Protein AF-A0A3D1JI28-F1 (afdb_monomer_lite)

pLDDT: mean 89.99, std 12.28, range [29.75, 98.5]

Organism: NCBI:txid229919

Foldseek 3Di:
DDDDDPVNVVVCCVPVVQVVVLVVLVVVLVVVLVVCLVVVNAAPVLVVLLVLLVCVVVVHDNFDDSHLAFVLVSPVSVVLNPDDSSVSSCCLLVVLVVLLCVLLVNDDLSSLQQLNVVCNNNSHDPSQLLQLLLQLVVVVDQQDLSNLLSLLSNCSVPLSSVLVVVVSVVNQVVVCVVPVDGGSSVVSNVVNNCVSVVVSCVSPVCSVVVSVVRHHDQDLLFQQAQLLNVCVVVVHDDPRSVVVLVVVLVVVVVVCCVQLVPPDDSLLVSLSCSNRPSSHTLSNCSSNSSSQPDPQLSVQSSVLSPQVVCCVVPPVVPSVSSSSSNSNSVSSSVVVSVVSNPPDDPPPD

Structure (mmCIF, N/CA/C/O backbone):
data_AF-A0A3D1JI28-F1
#
_entry.id   AF-A0A3D1JI28-F1
#
loop_
_atom_site.group_PDB
_atom_site.id
_atom_site.type_symbol
_atom_site.label_atom_id
_atom_site.label_alt_id
_atom_site.label_comp_id
_atom_site.label_asym_id
_atom_site.label_entity_id
_atom_site.label_seq_id
_atom_site.pdbx_PDB_ins_code
_atom_site.Cartn_x
_atom_site.Cartn_y
_atom_site.Cartn_z
_atom_site.occupancy
_atom_site.B_iso_or_equiv
_atom_site.auth_seq_id
_atom_site.auth_comp_id
_atom_site.auth_asym_id
_atom_site.auth_atom_id
_atom_site.pdbx_PDB_model_num
ATOM 1 N N . MET A 1 1 ? -43.720 20.738 -29.872 1.00 48.12 1 MET A N 1
ATOM 2 C CA . MET A 1 1 ? -42.511 21.422 -29.357 1.00 48.12 1 MET A CA 1
ATOM 3 C C . MET A 1 1 ? -42.335 21.056 -27.891 1.00 48.12 1 MET A C 1
ATOM 5 O O . MET A 1 1 ? -43.156 21.463 -27.083 1.00 48.12 1 MET A O 1
ATOM 9 N N . ALA A 1 2 ? -41.336 20.240 -27.547 1.00 48.34 2 ALA A N 1
ATOM 10 C CA . ALA A 1 2 ? -41.053 19.902 -26.151 1.00 48.34 2 ALA A CA 1
ATOM 11 C C . ALA A 1 2 ? -40.320 21.074 -25.476 1.00 48.34 2 ALA A C 1
ATOM 13 O O . ALA A 1 2 ? -39.207 21.425 -25.864 1.00 48.34 2 ALA A O 1
ATOM 14 N N . THR A 1 3 ? -40.946 21.703 -24.484 1.00 49.75 3 THR A N 1
ATOM 15 C CA . THR A 1 3 ? -40.359 22.786 -23.687 1.00 49.75 3 THR A CA 1
ATOM 16 C C . THR A 1 3 ? -39.359 22.210 -22.682 1.00 49.75 3 THR A C 1
ATOM 18 O O . THR A 1 3 ? -39.714 21.768 -21.590 1.00 49.75 3 THR A O 1
ATOM 21 N N . PHE A 1 4 ? -38.073 22.214 -23.041 1.00 53.47 4 PHE A N 1
ATOM 22 C CA . PHE A 1 4 ? -36.994 21.917 -22.097 1.00 53.47 4 PHE A CA 1
ATOM 23 C C . PHE A 1 4 ? -36.933 23.010 -21.024 1.00 53.47 4 PHE A C 1
ATOM 25 O O . PHE A 1 4 ? -36.510 24.139 -21.263 1.00 53.47 4 PHE A O 1
ATOM 32 N N . THR A 1 5 ? -37.367 22.682 -19.809 1.00 63.50 5 THR A N 1
ATOM 33 C CA . THR A 1 5 ? -37.279 23.598 -18.667 1.00 63.50 5 THR A CA 1
ATOM 34 C C . THR A 1 5 ? -35.824 23.718 -18.189 1.00 63.50 5 THR A C 1
ATOM 36 O O . THR A 1 5 ? -35.077 22.739 -18.187 1.00 63.50 5 THR A O 1
ATOM 39 N N . LYS A 1 6 ? -35.399 24.896 -17.701 1.00 67.81 6 LYS A N 1
ATOM 40 C CA . LYS A 1 6 ? -34.048 25.113 -17.120 1.00 67.81 6 LYS A CA 1
ATOM 41 C C . LYS A 1 6 ? -33.667 24.072 -16.047 1.00 67.81 6 LYS A C 1
ATOM 43 O O . LYS A 1 6 ? -32.493 23.751 -15.882 1.00 67.81 6 LYS A O 1
ATOM 48 N N . LYS A 1 7 ? -34.656 23.512 -15.339 1.00 68.31 7 LYS A N 1
ATOM 49 C CA . LYS A 1 7 ? -34.485 22.432 -14.352 1.00 68.31 7 LYS A CA 1
ATOM 50 C C . LYS A 1 7 ? -34.059 21.106 -15.003 1.00 68.31 7 LYS A C 1
ATOM 52 O O . LYS A 1 7 ? -33.205 20.418 -14.452 1.00 68.31 7 LYS A O 1
ATOM 57 N N . SER A 1 8 ? -34.588 20.786 -16.187 1.00 67.12 8 SER A N 1
ATOM 58 C CA . SER A 1 8 ? -34.182 19.625 -16.994 1.00 67.12 8 SER A CA 1
ATOM 59 C C . SER A 1 8 ? -32.735 19.758 -17.483 1.00 67.12 8 SER A C 1
ATOM 61 O O . SER A 1 8 ? -31.949 18.834 -17.291 1.00 67.12 8 SER A O 1
ATOM 63 N N . LEU A 1 9 ? -32.338 20.935 -17.981 1.00 66.12 9 LEU A N 1
ATOM 64 C CA . LEU A 1 9 ? -30.956 21.203 -18.410 1.00 66.12 9 LEU A CA 1
ATOM 65 C C . LEU A 1 9 ? -29.953 21.138 -17.249 1.00 66.12 9 LEU A C 1
ATOM 67 O O . LEU A 1 9 ? -28.891 20.539 -17.388 1.00 66.12 9 LEU A O 1
ATOM 71 N N . LYS A 1 10 ? -30.300 21.689 -16.079 1.00 67.06 10 LYS A N 1
ATOM 72 C CA . LYS A 1 10 ? -29.456 21.605 -14.876 1.00 67.06 10 LYS A CA 1
ATOM 73 C C . LYS A 1 10 ? -29.289 20.154 -14.408 1.00 67.06 10 LYS A C 1
ATOM 75 O O . LYS A 1 10 ? -28.174 19.737 -14.115 1.00 67.06 10 LYS A O 1
ATOM 80 N N . ASN A 1 11 ? -30.365 19.368 -14.392 1.00 65.19 11 ASN A N 1
ATOM 81 C CA . ASN A 1 11 ? -30.312 17.956 -14.002 1.00 65.19 11 ASN A CA 1
ATOM 82 C C . ASN A 1 11 ? -29.552 17.090 -15.025 1.00 65.19 11 ASN A C 1
ATOM 84 O O . ASN A 1 11 ? -28.791 16.203 -14.634 1.00 65.19 11 ASN A O 1
ATOM 88 N N . ALA A 1 12 ? -29.702 17.375 -16.322 1.00 61.00 12 ALA A N 1
ATOM 89 C CA . ALA A 1 12 ? -28.943 16.724 -17.386 1.00 61.00 12 ALA A CA 1
ATOM 90 C C . ALA A 1 12 ? -27.450 17.077 -17.310 1.00 61.00 12 ALA A C 1
ATOM 92 O O . ALA A 1 12 ? -26.616 16.181 -17.401 1.00 61.00 12 ALA A O 1
ATOM 93 N N . ALA A 1 13 ? -27.092 18.339 -17.056 1.00 62.16 13 ALA A N 1
ATOM 94 C CA . ALA A 1 13 ? -25.701 18.757 -16.876 1.00 62.16 13 ALA A CA 1
ATOM 95 C C . ALA A 1 13 ? -25.056 18.100 -15.643 1.00 62.16 13 ALA A C 1
ATOM 97 O O . ALA A 1 13 ? -23.939 17.597 -15.728 1.00 62.16 13 ALA A O 1
ATOM 98 N N . ILE A 1 14 ? -25.784 18.020 -14.523 1.00 68.38 14 ILE A N 1
ATOM 99 C CA . ILE A 1 14 ? -25.309 17.393 -13.277 1.00 68.38 14 ILE A CA 1
ATOM 100 C C . ILE A 1 14 ? -25.031 15.890 -13.449 1.00 68.38 14 ILE A C 1
ATOM 102 O O . ILE A 1 14 ? -24.175 15.345 -12.758 1.00 68.38 14 ILE A O 1
ATOM 106 N N . THR A 1 15 ? -25.724 15.211 -14.365 1.00 68.56 15 THR A N 1
ATOM 107 C CA . THR A 1 15 ? -25.605 13.754 -14.551 1.00 68.56 15 THR A CA 1
ATOM 108 C C . THR A 1 15 ? -24.754 13.360 -15.757 1.00 68.56 15 THR A C 1
ATOM 110 O O . THR A 1 15 ? -24.013 12.381 -15.689 1.00 68.56 15 THR A O 1
ATOM 113 N N . THR A 1 16 ? -24.816 14.122 -16.847 1.00 73.06 16 THR A N 1
ATOM 114 C CA . THR A 1 16 ? -24.167 13.794 -18.126 1.00 73.06 16 THR A CA 1
ATOM 115 C C . THR A 1 16 ? -22.719 14.264 -18.164 1.00 73.06 16 THR A C 1
ATOM 117 O O . THR A 1 16 ? -21.853 13.518 -18.615 1.00 73.06 16 THR A O 1
ATOM 120 N N . PHE A 1 17 ? -22.421 15.458 -17.638 1.00 76.06 17 PHE A N 1
ATOM 121 C CA . PHE A 1 17 ? -21.062 16.003 -17.664 1.00 76.06 17 PHE A CA 1
ATOM 122 C C . PHE A 1 17 ? -20.056 15.128 -16.896 1.00 76.06 17 PHE A C 1
ATOM 124 O O . PHE A 1 17 ? -19.030 14.776 -17.479 1.00 76.06 17 PHE A O 1
ATOM 131 N N . PRO A 1 18 ? -20.344 14.664 -15.660 1.00 79.00 18 PRO A N 1
ATOM 132 C CA . PRO A 1 18 ? -19.439 13.748 -14.971 1.00 79.00 18 PRO A CA 1
ATOM 133 C C . PRO A 1 18 ? -19.227 12.447 -15.748 1.00 79.00 18 PRO A C 1
ATOM 135 O O . PRO A 1 18 ? -18.107 11.956 -15.810 1.00 79.00 18 PRO A O 1
ATOM 138 N N . ARG A 1 19 ? -20.269 11.901 -16.391 1.00 77.88 19 ARG A N 1
ATOM 139 C CA . ARG A 1 19 ? -20.163 10.666 -17.185 1.00 77.88 19 ARG A CA 1
ATOM 140 C C . ARG A 1 19 ? -19.258 10.839 -18.401 1.00 77.88 19 ARG A C 1
ATOM 142 O O . ARG A 1 19 ? -18.369 10.021 -18.595 1.00 77.88 19 ARG A O 1
ATOM 149 N N . ILE A 1 20 ? -19.434 11.911 -19.175 1.00 82.75 20 ILE A N 1
ATOM 150 C CA . ILE A 1 20 ? -18.559 12.209 -20.321 1.00 82.75 20 ILE A CA 1
ATOM 151 C C . ILE A 1 20 ? -17.120 12.396 -19.842 1.00 82.75 20 ILE A C 1
ATOM 153 O O . ILE A 1 20 ? -16.206 11.792 -20.391 1.00 82.75 20 ILE A O 1
ATOM 157 N N . PHE A 1 21 ? -16.920 13.157 -18.768 1.00 83.56 21 PHE A N 1
ATOM 158 C CA . PHE A 1 21 ? -15.596 13.349 -18.187 1.00 83.56 21 PHE A CA 1
ATOM 159 C C . PHE A 1 21 ? -14.972 12.029 -17.692 1.00 83.56 21 PHE A C 1
ATOM 161 O O . PHE A 1 21 ? -13.779 11.809 -17.873 1.00 83.56 21 PHE A O 1
ATOM 168 N N . SER A 1 22 ? -15.782 11.105 -17.157 1.00 80.69 22 SER A N 1
ATOM 169 C CA . SER A 1 22 ? -15.354 9.738 -16.807 1.00 80.69 22 SER A CA 1
ATOM 170 C C . SER A 1 22 ? -14.837 8.977 -18.009 1.00 80.69 22 SER A C 1
ATOM 172 O O . SER A 1 22 ? -13.773 8.371 -17.940 1.00 80.69 22 SER A O 1
ATOM 174 N N . LEU A 1 23 ? -15.603 9.006 -19.099 1.00 85.25 23 LEU A N 1
ATOM 175 C CA . LEU A 1 23 ? -15.253 8.314 -20.330 1.00 85.25 23 LEU A CA 1
ATOM 176 C C . LEU A 1 23 ? -13.974 8.892 -20.928 1.00 85.25 23 LEU A C 1
ATOM 178 O O . LEU A 1 23 ? -13.137 8.124 -21.379 1.00 85.25 23 LEU A O 1
ATOM 182 N N . LEU A 1 24 ? -13.790 10.213 -20.868 1.00 89.38 24 LEU A N 1
ATOM 183 C CA . LEU A 1 24 ? -12.560 10.864 -21.314 1.00 89.38 24 LEU A CA 1
ATOM 184 C C . LEU A 1 24 ? -11.353 10.441 -20.473 1.00 89.38 24 LEU A C 1
ATOM 186 O O . LEU A 1 24 ? -10.339 10.047 -21.038 1.00 89.38 24 LEU A O 1
ATOM 190 N N . LEU A 1 25 ? -11.460 10.461 -19.139 1.00 88.69 25 LEU A N 1
ATOM 191 C CA . LEU A 1 25 ? -10.371 9.999 -18.274 1.00 88.69 25 LEU A CA 1
ATOM 192 C C . LEU A 1 25 ? -10.048 8.528 -18.534 1.00 88.69 25 LEU A C 1
ATOM 194 O O . LEU A 1 25 ? -8.891 8.192 -18.758 1.00 88.69 25 LEU A O 1
ATOM 198 N N . LEU A 1 26 ? -11.058 7.657 -18.562 1.00 88.50 26 LEU A N 1
ATOM 199 C CA . LEU A 1 26 ? -10.864 6.234 -18.835 1.00 88.50 26 LEU A CA 1
ATOM 200 C C . LEU A 1 26 ? -10.249 6.002 -20.220 1.00 88.50 26 LEU A C 1
ATOM 202 O O . LEU A 1 26 ? -9.365 5.161 -20.352 1.00 88.50 26 LEU A O 1
ATOM 206 N N . ALA A 1 27 ? -10.667 6.768 -21.230 1.00 92.19 27 ALA A N 1
ATOM 207 C CA . ALA A 1 27 ? -10.074 6.715 -22.559 1.00 92.19 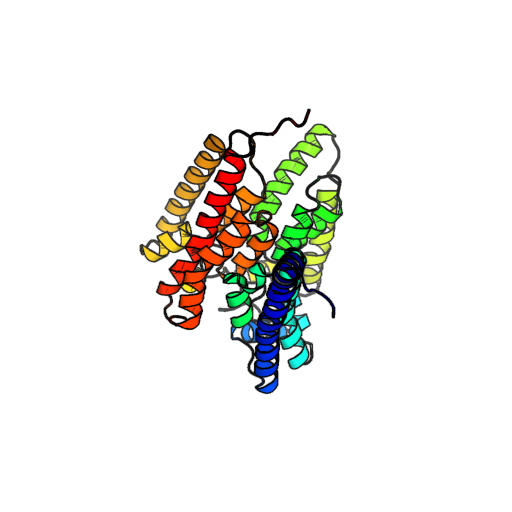27 ALA A CA 1
ATOM 208 C C . ALA A 1 27 ? -8.579 7.050 -22.518 1.00 92.19 27 ALA A C 1
ATOM 210 O O . ALA A 1 27 ? -7.815 6.363 -23.180 1.00 92.19 27 ALA A O 1
ATOM 211 N N . VAL A 1 28 ? -8.133 8.013 -21.703 1.00 92.50 28 VAL A N 1
ATOM 212 C CA . VAL A 1 28 ? -6.694 8.298 -21.531 1.00 92.50 28 VAL A CA 1
ATOM 213 C C . VAL A 1 28 ? -5.945 7.082 -20.974 1.00 92.50 28 VAL A C 1
ATOM 215 O O . VAL A 1 28 ? -4.921 6.701 -21.538 1.00 92.50 28 VAL A O 1
ATOM 218 N N . TYR A 1 29 ? -6.465 6.427 -19.929 1.00 94.31 29 TYR A N 1
ATOM 219 C CA . TYR A 1 29 ? -5.857 5.199 -19.390 1.00 94.31 29 TYR A CA 1
ATOM 220 C C . TYR A 1 29 ? -5.808 4.080 -20.445 1.00 94.31 29 TYR A C 1
ATOM 222 O O . TYR A 1 29 ? -4.775 3.440 -20.628 1.00 94.31 29 TYR A O 1
ATOM 230 N N . LEU A 1 30 ? -6.904 3.858 -21.174 1.00 95.19 30 LEU A N 1
ATOM 231 C CA . LEU A 1 30 ? -6.985 2.814 -22.201 1.00 95.19 30 LEU A CA 1
ATOM 232 C C . LEU A 1 30 ? -6.071 3.094 -23.398 1.00 95.19 30 LEU A C 1
ATOM 234 O O . LEU A 1 30 ? -5.412 2.179 -23.884 1.00 95.19 30 LEU A O 1
ATOM 238 N N . LEU A 1 31 ? -5.999 4.347 -23.850 1.00 96.06 31 LEU A N 1
ATOM 239 C CA . LEU A 1 31 ? -5.100 4.767 -24.923 1.00 96.06 31 LEU A CA 1
ATOM 240 C C . LEU A 1 31 ? -3.639 4.594 -24.511 1.00 96.06 31 LEU A C 1
ATOM 242 O O . LEU A 1 31 ? -2.848 4.122 -25.320 1.00 96.06 31 LEU A O 1
ATOM 246 N N . TYR A 1 32 ? -3.287 4.904 -23.260 1.00 95.12 32 TYR A N 1
ATOM 247 C CA . TYR A 1 32 ? -1.939 4.663 -22.748 1.00 95.12 32 TYR A CA 1
ATOM 248 C C . TYR A 1 32 ? -1.594 3.168 -22.705 1.00 95.12 32 TYR A C 1
ATOM 250 O O . TYR A 1 32 ? -0.527 2.782 -23.171 1.00 95.12 32 TYR A O 1
ATOM 258 N N . ILE A 1 33 ? -2.504 2.313 -22.218 1.00 96.06 33 ILE A N 1
ATOM 259 C CA . ILE A 1 33 ? -2.304 0.853 -22.241 1.00 96.06 33 ILE A CA 1
ATOM 260 C C . ILE A 1 33 ? -2.118 0.364 -23.682 1.00 96.06 33 ILE A C 1
ATOM 262 O O . ILE A 1 33 ? -1.186 -0.386 -23.960 1.00 96.06 33 ILE A O 1
ATOM 266 N N . GLY A 1 34 ? -2.978 0.810 -24.603 1.00 96.94 34 GLY A N 1
ATOM 267 C CA . GLY A 1 34 ? -2.875 0.473 -26.022 1.00 96.94 34 GLY A CA 1
ATOM 268 C C . GLY A 1 34 ? -1.541 0.913 -26.624 1.00 96.94 34 GLY A C 1
ATOM 269 O O . GLY A 1 34 ? -0.893 0.123 -27.303 1.00 96.94 34 GLY A O 1
ATOM 270 N N . PHE A 1 35 ? -1.097 2.133 -26.313 1.00 96.69 35 PHE A N 1
ATOM 271 C CA . PHE A 1 35 ? 0.196 2.671 -26.733 1.00 96.69 35 PHE A CA 1
ATOM 272 C C . PHE A 1 35 ? 1.365 1.815 -26.226 1.00 96.69 35 PHE A C 1
ATOM 274 O O . PHE A 1 35 ? 2.201 1.404 -27.030 1.00 96.69 35 PHE A O 1
ATOM 281 N N . VAL A 1 36 ? 1.394 1.501 -24.928 1.00 95.88 36 VAL A N 1
ATOM 282 C CA . VAL A 1 36 ? 2.438 0.680 -24.289 1.00 95.88 36 VAL A CA 1
ATOM 283 C C . VAL A 1 36 ? 2.501 -0.725 -24.892 1.00 95.88 36 VAL A C 1
ATOM 285 O O . VAL A 1 36 ? 3.586 -1.203 -25.218 1.00 95.88 36 VAL A O 1
ATOM 288 N N . ILE A 1 37 ? 1.346 -1.365 -25.099 1.00 96.94 37 ILE A N 1
ATOM 289 C CA . ILE A 1 37 ? 1.265 -2.705 -25.697 1.00 96.94 37 ILE A CA 1
ATOM 290 C C . ILE A 1 37 ? 1.715 -2.684 -27.159 1.00 96.94 37 ILE A C 1
ATOM 292 O O . ILE A 1 37 ? 2.466 -3.560 -27.576 1.00 96.94 37 ILE A O 1
ATOM 296 N N . GLN A 1 38 ? 1.276 -1.693 -27.939 1.00 97.44 38 GLN A N 1
ATOM 297 C CA . GLN A 1 38 ? 1.624 -1.588 -29.358 1.00 97.44 38 GLN A CA 1
ATOM 298 C C . GLN A 1 38 ? 3.129 -1.389 -29.572 1.00 97.44 38 GLN A C 1
ATOM 300 O O . GLN A 1 38 ? 3.671 -1.882 -30.558 1.00 97.44 38 GLN A O 1
ATOM 305 N N . HIS A 1 39 ? 3.794 -0.677 -28.661 1.00 96.19 39 HIS A N 1
ATOM 306 C CA . HIS A 1 39 ? 5.233 -0.416 -28.733 1.00 96.19 39 HIS A CA 1
ATOM 307 C C . HIS A 1 39 ? 6.073 -1.440 -27.958 1.00 96.19 39 HIS A C 1
ATOM 309 O O . HIS A 1 39 ? 7.295 -1.350 -27.995 1.00 96.19 39 HIS A O 1
ATOM 315 N N . ASP A 1 40 ? 5.438 -2.397 -27.272 1.00 94.25 40 ASP A N 1
ATOM 316 C CA . ASP A 1 40 ? 6.087 -3.413 -26.433 1.00 94.25 40 ASP A CA 1
ATOM 317 C C . ASP A 1 40 ? 7.047 -2.820 -25.374 1.00 94.25 40 ASP A C 1
ATOM 319 O O . ASP A 1 40 ? 8.118 -3.357 -25.075 1.00 94.25 40 ASP A O 1
ATOM 323 N N . GLN A 1 41 ? 6.652 -1.674 -24.807 1.00 91.69 41 GLN A N 1
ATOM 324 C CA . GLN A 1 41 ? 7.443 -0.871 -23.866 1.00 91.69 41 GLN A CA 1
ATOM 325 C C . GLN A 1 41 ? 6.693 -0.691 -22.547 1.00 91.69 41 GLN A C 1
ATOM 327 O O . GLN A 1 41 ? 6.053 0.336 -22.312 1.00 91.69 41 GLN A O 1
ATOM 332 N N . GLY A 1 42 ? 6.759 -1.706 -21.682 1.00 92.12 42 GLY A N 1
ATOM 333 C CA . GLY A 1 42 ? 6.180 -1.629 -20.346 1.00 92.12 42 GLY A CA 1
ATOM 334 C C . GLY A 1 42 ? 6.876 -0.574 -19.472 1.00 92.12 42 GLY A C 1
ATOM 335 O O . GLY A 1 42 ? 8.050 -0.262 -19.689 1.00 92.12 42 GLY A O 1
ATOM 336 N N . PRO A 1 43 ? 6.184 -0.016 -18.462 1.00 93.44 43 PRO A N 1
ATOM 337 C CA . PRO A 1 43 ? 6.823 0.864 -17.489 1.00 93.44 43 PRO A CA 1
ATOM 338 C C . PRO A 1 43 ? 7.972 0.183 -16.737 1.00 93.44 43 PRO A C 1
ATOM 340 O O . PRO A 1 43 ? 7.985 -1.037 -16.573 1.00 93.44 43 PRO A O 1
ATOM 343 N N . VAL A 1 44 ? 8.903 0.984 -16.214 1.00 90.75 44 VAL A N 1
ATOM 344 C CA . VAL A 1 44 ? 10.136 0.500 -15.562 1.00 90.75 44 VAL A CA 1
ATOM 345 C C . VAL A 1 44 ? 9.857 -0.521 -14.456 1.00 90.75 44 VAL A C 1
ATOM 347 O O . VAL A 1 44 ? 10.516 -1.563 -14.400 1.00 90.75 44 VAL A O 1
ATOM 350 N N . ASP A 1 45 ? 8.870 -0.266 -13.594 1.00 90.88 45 ASP A N 1
ATOM 351 C CA . ASP A 1 45 ? 8.587 -1.186 -12.493 1.00 90.88 45 ASP A CA 1
ATOM 352 C C . ASP A 1 45 ? 7.901 -2.464 -12.988 1.00 90.88 45 ASP A C 1
ATOM 354 O O . ASP A 1 45 ? 8.225 -3.546 -12.503 1.00 90.88 45 ASP A O 1
ATOM 358 N N . TYR A 1 46 ? 7.037 -2.381 -14.009 1.00 94.94 46 TYR A N 1
ATOM 359 C CA . TYR A 1 46 ? 6.472 -3.572 -14.654 1.00 94.94 46 TYR A CA 1
ATOM 360 C C . TYR A 1 46 ? 7.583 -4.483 -15.185 1.00 94.94 46 TYR A C 1
ATOM 362 O O . TYR A 1 46 ? 7.603 -5.671 -14.859 1.00 94.94 46 TYR A O 1
ATOM 370 N N . GLU A 1 47 ? 8.535 -3.930 -15.941 1.00 95.19 47 GLU A N 1
ATOM 371 C CA . GLU A 1 47 ? 9.655 -4.704 -16.489 1.00 95.19 47 GLU A CA 1
ATOM 372 C C . GLU A 1 47 ? 10.490 -5.332 -15.369 1.00 95.19 47 GLU A C 1
ATOM 374 O O . GLU A 1 47 ? 10.813 -6.521 -15.414 1.00 95.19 47 GLU A O 1
ATOM 379 N N . THR A 1 48 ? 10.754 -4.573 -14.303 1.00 93.50 48 THR A N 1
ATOM 380 C CA . THR A 1 48 ? 11.475 -5.064 -13.121 1.00 93.50 48 THR A CA 1
ATOM 381 C C . THR A 1 48 ? 10.754 -6.248 -12.470 1.00 93.50 48 THR A C 1
ATOM 383 O O . THR A 1 48 ? 11.374 -7.276 -12.180 1.00 93.50 48 THR A O 1
ATOM 386 N N . PHE A 1 49 ? 9.437 -6.159 -12.265 1.00 94.38 49 PHE A N 1
ATOM 387 C CA . PHE A 1 49 ? 8.666 -7.248 -11.663 1.00 94.38 49 PHE A CA 1
ATOM 388 C C . PHE A 1 49 ? 8.574 -8.467 -12.576 1.00 94.38 49 PHE A C 1
ATOM 390 O O . PHE A 1 49 ? 8.719 -9.590 -12.092 1.00 94.38 49 PHE A O 1
ATOM 397 N N . MET A 1 50 ? 8.399 -8.281 -13.887 1.00 96.25 50 MET A N 1
ATOM 398 C CA . MET A 1 50 ? 8.358 -9.399 -14.834 1.00 96.25 50 MET A CA 1
ATOM 399 C C . MET A 1 50 ? 9.707 -10.115 -14.916 1.00 96.25 50 MET A C 1
ATOM 401 O O . MET A 1 50 ? 9.744 -11.345 -14.986 1.00 96.25 50 MET A O 1
ATOM 405 N N . GLN A 1 51 ? 10.818 -9.382 -14.822 1.00 95.50 51 GLN A N 1
ATOM 406 C CA . GLN A 1 51 ? 12.155 -9.969 -14.711 1.00 95.50 51 GLN A CA 1
ATOM 407 C C . GLN A 1 51 ? 12.319 -10.777 -13.418 1.00 95.50 51 GLN A C 1
ATOM 409 O O . GLN A 1 51 ? 12.847 -11.887 -13.458 1.00 95.50 51 GLN A O 1
ATOM 414 N N . ILE A 1 52 ? 11.852 -10.269 -12.270 1.00 95.50 52 ILE A N 1
ATOM 415 C CA . ILE A 1 52 ? 11.850 -11.025 -11.001 1.00 95.50 52 ILE A CA 1
ATOM 416 C C . ILE A 1 52 ? 11.011 -12.307 -11.134 1.00 95.50 52 ILE A C 1
ATOM 418 O O . ILE A 1 52 ? 11.472 -13.387 -10.767 1.00 95.50 52 ILE A O 1
ATOM 422 N N . GLY A 1 53 ? 9.806 -12.208 -11.702 1.00 96.69 53 GLY A N 1
ATOM 423 C CA . GLY A 1 53 ? 8.930 -13.357 -11.938 1.00 96.69 53 GLY A CA 1
ATOM 424 C C . GLY A 1 53 ? 9.545 -14.390 -12.885 1.00 96.69 53 GLY A C 1
ATOM 425 O O . GLY A 1 53 ? 9.478 -15.586 -12.620 1.00 96.69 53 GLY A O 1
ATOM 426 N N . THR A 1 54 ? 10.204 -13.940 -13.953 1.00 97.12 54 THR A N 1
ATOM 427 C CA . THR A 1 54 ? 10.883 -14.815 -14.922 1.00 97.12 54 THR A CA 1
ATOM 428 C C . THR A 1 54 ? 12.048 -15.566 -14.283 1.00 97.12 54 THR A C 1
ATOM 430 O O . THR A 1 54 ? 12.185 -16.766 -14.512 1.00 97.12 54 THR A O 1
ATOM 433 N N . ARG A 1 55 ? 12.850 -14.894 -13.446 1.00 96.00 55 ARG A N 1
ATOM 434 C CA . ARG A 1 55 ? 13.927 -15.538 -12.675 1.00 96.00 55 ARG A CA 1
ATOM 435 C C . ARG A 1 55 ? 13.384 -16.646 -11.782 1.00 96.00 55 ARG A C 1
ATOM 437 O O . ARG A 1 55 ? 13.880 -17.766 -11.835 1.00 96.00 55 ARG A O 1
ATOM 444 N N . PHE A 1 56 ? 12.296 -16.368 -11.061 1.00 96.88 56 PHE A N 1
ATOM 445 C CA . PHE A 1 56 ? 11.627 -17.377 -10.240 1.00 96.88 56 PHE A CA 1
ATOM 446 C C . PHE A 1 56 ? 11.178 -18.593 -11.065 1.00 96.88 56 PHE A C 1
ATOM 448 O O . PHE A 1 56 ? 11.459 -19.726 -10.687 1.00 96.88 56 PHE A O 1
ATOM 455 N N . LEU A 1 57 ? 10.532 -18.371 -12.218 1.00 97.00 57 LEU A N 1
ATOM 456 C CA . LEU A 1 57 ? 10.081 -19.453 -13.107 1.00 97.00 57 LEU A CA 1
ATOM 457 C C . LEU A 1 57 ? 11.231 -20.302 -13.669 1.00 97.00 57 LEU A C 1
ATOM 459 O O . LEU A 1 57 ? 11.019 -21.466 -13.999 1.00 97.00 57 LEU A O 1
ATOM 463 N N . ARG A 1 58 ? 12.434 -19.731 -13.788 1.00 96.94 58 ARG A N 1
ATOM 464 C CA . ARG A 1 58 ? 13.642 -20.420 -14.268 1.00 96.94 58 ARG A CA 1
ATOM 465 C C . ARG A 1 58 ? 14.461 -21.074 -13.153 1.00 96.94 58 ARG A C 1
ATOM 467 O O . ARG A 1 58 ? 15.453 -21.730 -13.454 1.00 96.94 58 ARG A O 1
ATOM 474 N N . GLY A 1 59 ? 14.063 -20.910 -11.890 1.00 94.12 59 GLY A N 1
ATOM 475 C CA . GLY A 1 59 ? 14.848 -21.368 -10.741 1.00 94.12 59 GLY A CA 1
ATOM 476 C C . GLY A 1 59 ? 16.131 -20.560 -10.515 1.00 94.12 59 GLY A C 1
ATOM 477 O O . GLY A 1 59 ? 17.070 -21.065 -9.906 1.00 94.12 59 GLY A O 1
ATOM 478 N N . GLU A 1 60 ? 16.189 -19.328 -11.024 1.00 94.19 60 GLU A N 1
ATOM 479 C CA . GLU A 1 60 ? 17.300 -18.395 -10.818 1.00 94.19 60 GLU A CA 1
ATOM 480 C C . GLU A 1 60 ? 17.133 -17.617 -9.498 1.00 94.19 60 GLU A C 1
ATOM 482 O O . GLU A 1 60 ? 16.046 -17.552 -8.918 1.00 94.19 60 GLU A O 1
ATOM 487 N N . GLU A 1 61 ? 18.209 -16.976 -9.032 1.00 90.81 61 GLU A N 1
ATOM 488 C CA . GLU A 1 61 ? 18.183 -16.152 -7.822 1.00 90.81 61 GLU A CA 1
ATOM 489 C C . GLU A 1 61 ? 17.242 -14.942 -7.981 1.00 90.81 61 GLU A C 1
ATOM 491 O O . GLU A 1 61 ? 17.414 -14.067 -8.840 1.00 90.81 61 GLU A O 1
ATOM 496 N N . VAL A 1 62 ? 16.212 -14.894 -7.131 1.00 92.69 62 VAL A N 1
ATOM 497 C CA . VAL A 1 62 ? 15.179 -13.849 -7.187 1.00 92.69 62 VAL A CA 1
ATOM 498 C C . VAL A 1 62 ? 15.531 -12.619 -6.368 1.00 92.69 62 VAL A C 1
ATOM 500 O O . VAL A 1 62 ? 15.063 -11.535 -6.711 1.00 92.69 62 VAL A O 1
ATOM 503 N N . TYR A 1 63 ? 16.313 -12.767 -5.298 1.00 90.31 63 TYR A N 1
ATOM 504 C CA . TYR A 1 63 ? 16.699 -11.680 -4.402 1.00 90.31 63 TYR A CA 1
ATOM 505 C C . TYR A 1 63 ? 17.937 -10.961 -4.944 1.00 90.31 63 TYR A C 1
ATOM 507 O O . TYR A 1 63 ? 18.808 -11.567 -5.551 1.00 90.31 63 TYR A O 1
ATOM 515 N N . GLY A 1 64 ? 17.974 -9.638 -4.817 1.00 81.00 64 GLY A N 1
ATOM 516 C CA . GLY A 1 64 ? 19.049 -8.811 -5.366 1.00 81.00 64 GLY A CA 1
ATOM 517 C C . GLY A 1 64 ? 18.740 -7.329 -5.193 1.00 81.00 64 GLY A C 1
ATOM 518 O O . GLY A 1 64 ? 17.790 -6.977 -4.495 1.00 81.00 64 GLY A O 1
ATOM 519 N N . GLU A 1 65 ? 19.491 -6.455 -5.865 1.00 74.12 65 GLU A N 1
ATOM 520 C CA . GLU A 1 65 ? 19.418 -4.994 -5.671 1.00 74.12 65 GLU A CA 1
ATOM 521 C C . GLU A 1 65 ? 17.989 -4.423 -5.794 1.00 74.12 65 GLU A C 1
ATOM 523 O O . GLU A 1 65 ? 17.573 -3.582 -4.999 1.00 74.12 65 GLU A O 1
ATOM 528 N N . ASN A 1 66 ? 17.193 -4.963 -6.725 1.00 77.50 66 ASN A N 1
ATOM 529 C CA . ASN A 1 66 ? 15.829 -4.502 -7.011 1.00 77.50 66 ASN A CA 1
ATOM 530 C C . ASN A 1 66 ? 14.720 -5.450 -6.518 1.00 77.50 66 ASN A C 1
ATOM 532 O O . ASN A 1 66 ? 13.546 -5.239 -6.825 1.00 77.50 66 ASN A O 1
ATOM 536 N N . SER A 1 67 ? 15.062 -6.499 -5.762 1.00 82.31 67 SER A N 1
ATOM 537 C CA . SER A 1 67 ? 14.106 -7.520 -5.322 1.00 82.31 67 SER A CA 1
ATOM 538 C C . SER A 1 67 ? 14.203 -7.778 -3.824 1.00 82.31 67 SER A C 1
ATOM 540 O O . SER A 1 67 ? 15.064 -8.503 -3.336 1.00 82.31 67 SER A O 1
ATOM 542 N N . TYR A 1 68 ? 13.266 -7.171 -3.103 1.00 86.19 68 TYR A N 1
ATOM 543 C CA . TYR A 1 68 ? 13.155 -7.188 -1.640 1.00 86.19 68 TYR A CA 1
ATOM 544 C C . TYR A 1 68 ? 11.747 -7.617 -1.187 1.00 86.19 68 TYR A C 1
ATOM 546 O O . TYR A 1 68 ? 11.287 -7.291 -0.087 1.00 86.19 68 TYR A O 1
ATOM 554 N N . TYR A 1 69 ? 11.014 -8.306 -2.062 1.00 89.44 69 TYR A N 1
ATOM 555 C CA . TYR A 1 69 ? 9.637 -8.731 -1.828 1.00 89.44 69 TYR A CA 1
ATOM 556 C C . TYR A 1 69 ? 9.591 -10.149 -1.255 1.00 89.44 69 TYR A C 1
ATOM 558 O O . TYR A 1 69 ? 10.342 -11.007 -1.712 1.00 89.44 69 TYR A O 1
ATOM 566 N N . PRO A 1 70 ? 8.698 -10.443 -0.296 1.00 92.56 70 PRO A N 1
ATOM 567 C CA . PRO A 1 70 ? 8.555 -11.806 0.199 1.00 92.56 70 PRO A CA 1
ATOM 568 C C . PRO A 1 70 ? 8.113 -12.734 -0.942 1.00 92.56 70 PRO A C 1
ATOM 570 O O . PRO A 1 70 ? 7.384 -12.314 -1.848 1.00 92.56 70 PRO A O 1
ATOM 573 N N . LEU A 1 71 ? 8.518 -14.005 -0.882 1.00 94.94 71 LEU A N 1
ATOM 574 C CA . LEU A 1 71 ? 8.263 -14.971 -1.951 1.00 94.94 71 LEU A CA 1
ATOM 575 C C . LEU A 1 71 ? 6.782 -15.081 -2.381 1.00 94.94 71 LEU A C 1
ATOM 577 O O . LEU A 1 71 ? 6.549 -15.117 -3.588 1.00 94.94 71 LEU A O 1
ATOM 581 N N . PRO A 1 72 ? 5.765 -15.031 -1.488 1.00 94.81 72 PRO A N 1
ATOM 582 C CA . PRO A 1 72 ? 4.366 -14.985 -1.929 1.00 94.81 72 PRO A CA 1
ATOM 583 C C . PRO A 1 72 ? 4.052 -13.869 -2.940 1.00 94.81 72 PRO A C 1
ATOM 585 O O . PRO A 1 72 ? 3.226 -14.053 -3.830 1.00 94.81 72 PRO A O 1
ATOM 588 N N . PHE A 1 73 ? 4.706 -12.709 -2.826 1.00 93.31 73 PHE A N 1
ATOM 589 C CA . PHE A 1 73 ? 4.513 -11.600 -3.761 1.00 93.31 73 PHE A CA 1
ATOM 590 C C . PHE A 1 73 ? 5.296 -11.806 -5.063 1.00 93.31 73 PHE A C 1
ATOM 592 O O . PHE A 1 73 ? 4.781 -11.520 -6.140 1.00 93.31 73 PHE A O 1
ATOM 599 N N . VAL A 1 74 ? 6.493 -12.394 -4.985 1.00 94.69 74 VAL A N 1
ATOM 600 C CA . VAL A 1 74 ? 7.268 -12.820 -6.165 1.00 94.69 74 VAL A CA 1
ATOM 601 C C . VAL A 1 74 ? 6.499 -13.853 -6.995 1.00 94.69 74 VAL A C 1
ATOM 603 O O . VAL A 1 74 ? 6.482 -13.765 -8.220 1.00 94.69 74 VAL A O 1
ATOM 606 N N . MET A 1 75 ? 5.789 -14.784 -6.353 1.00 95.81 75 MET A N 1
ATOM 607 C CA . MET A 1 75 ? 4.945 -15.762 -7.049 1.00 95.81 75 MET A CA 1
ATOM 608 C C . MET A 1 75 ? 3.804 -15.104 -7.839 1.00 95.81 75 MET A C 1
ATOM 610 O O . MET A 1 75 ? 3.416 -15.611 -8.890 1.00 95.81 75 MET A O 1
ATOM 614 N N . ILE A 1 76 ? 3.289 -13.954 -7.385 1.00 95.12 76 ILE A N 1
ATOM 615 C CA . ILE A 1 76 ? 2.330 -13.166 -8.172 1.00 95.12 76 ILE A CA 1
ATOM 616 C C . ILE A 1 76 ? 3.015 -12.639 -9.434 1.00 95.12 76 ILE A C 1
ATOM 618 O O . ILE A 1 76 ? 2.461 -12.780 -10.522 1.00 95.12 76 ILE A O 1
ATOM 622 N N . PHE A 1 77 ? 4.229 -12.092 -9.318 1.00 95.75 77 PHE A N 1
ATOM 623 C CA . PHE A 1 77 ? 4.991 -11.625 -10.481 1.00 95.75 77 PHE A CA 1
ATOM 624 C C . PHE A 1 77 ? 5.257 -12.756 -11.473 1.00 95.75 77 PHE A C 1
ATOM 626 O O . PHE A 1 77 ? 5.089 -12.564 -12.671 1.00 95.75 77 PHE A O 1
ATOM 633 N N . ALA A 1 78 ? 5.609 -13.942 -10.976 1.00 97.00 78 ALA A N 1
ATOM 634 C CA . ALA A 1 78 ? 5.792 -15.136 -11.793 1.00 97.00 78 ALA A CA 1
ATOM 635 C C . ALA A 1 78 ? 4.511 -15.526 -12.544 1.00 97.00 78 ALA A C 1
ATOM 637 O O . ALA A 1 78 ? 4.563 -15.821 -13.734 1.00 97.00 78 ALA A O 1
ATOM 638 N N . GLY A 1 79 ? 3.349 -15.453 -11.886 1.00 97.06 79 GLY A N 1
ATOM 639 C CA . GLY A 1 79 ? 2.057 -15.679 -12.536 1.00 97.06 79 GLY A CA 1
ATOM 640 C C . GLY A 1 79 ? 1.804 -14.725 -13.707 1.00 97.06 79 GLY A C 1
ATOM 641 O O . GLY A 1 79 ? 1.370 -15.165 -14.766 1.00 97.06 79 GLY A O 1
ATOM 642 N N . PHE A 1 80 ? 2.127 -13.438 -13.550 1.00 97.19 80 PHE A N 1
ATOM 643 C CA . PHE A 1 80 ? 2.029 -12.452 -14.634 1.00 97.19 80 PHE A CA 1
ATOM 644 C C . PHE A 1 80 ? 3.105 -12.644 -15.715 1.00 97.19 80 PHE A C 1
ATOM 646 O O . PHE A 1 80 ? 2.804 -12.502 -16.898 1.00 97.19 80 PHE A O 1
ATOM 653 N N . ALA A 1 81 ? 4.331 -13.015 -15.341 1.00 97.56 81 ALA A N 1
ATOM 654 C CA . ALA A 1 81 ? 5.424 -13.284 -16.277 1.00 97.56 81 ALA A CA 1
ATOM 655 C C . ALA A 1 81 ? 5.154 -14.512 -17.166 1.00 97.56 81 ALA A C 1
ATOM 657 O O . ALA A 1 81 ? 5.654 -14.582 -18.285 1.00 97.56 81 ALA A O 1
ATOM 658 N N . ALA A 1 82 ? 4.343 -15.462 -16.691 1.00 98.00 82 ALA A N 1
ATOM 659 C CA . ALA A 1 82 ? 3.922 -16.631 -17.461 1.00 98.00 82 ALA A CA 1
ATOM 660 C C . ALA A 1 82 ? 2.836 -16.325 -18.514 1.00 98.00 82 ALA A C 1
ATOM 662 O O . ALA A 1 82 ? 2.576 -17.156 -19.386 1.00 98.00 82 ALA A O 1
ATOM 663 N N . LEU A 1 83 ? 2.173 -15.166 -18.442 1.00 98.25 83 LEU A N 1
ATOM 664 C CA . LEU A 1 83 ? 1.148 -14.772 -19.411 1.00 98.25 83 LEU A CA 1
ATOM 665 C C . LEU A 1 83 ? 1.783 -14.206 -20.690 1.00 98.25 83 LEU A C 1
ATOM 667 O O . LEU A 1 83 ? 2.876 -13.638 -20.640 1.00 98.25 83 LEU A O 1
ATOM 671 N N . PRO A 1 84 ? 1.079 -14.250 -21.840 1.00 97.88 84 PRO A N 1
ATOM 672 C CA . PRO A 1 84 ? 1.483 -13.485 -23.013 1.00 97.88 84 PRO A CA 1
ATOM 673 C C . PRO A 1 84 ? 1.677 -12.014 -22.645 1.00 97.88 84 PRO A C 1
ATOM 675 O O . PRO A 1 84 ? 0.796 -11.404 -22.033 1.00 97.88 84 PRO A O 1
ATOM 678 N N . ARG A 1 85 ? 2.815 -11.433 -23.034 1.00 96.56 85 ARG A N 1
ATOM 679 C CA . ARG A 1 85 ? 3.234 -10.094 -22.595 1.00 96.56 85 ARG A CA 1
ATOM 680 C C . ARG A 1 85 ? 2.152 -9.008 -22.763 1.00 96.56 85 ARG A C 1
ATOM 682 O O . ARG A 1 85 ? 1.922 -8.294 -21.789 1.00 96.56 85 ARG A O 1
ATOM 689 N N . PRO A 1 86 ? 1.398 -8.923 -23.882 1.00 97.50 86 PRO A N 1
ATOM 690 C CA . PRO A 1 86 ? 0.293 -7.965 -24.011 1.00 97.50 86 PRO A CA 1
ATOM 691 C C . PRO A 1 86 ? -0.807 -8.140 -22.957 1.00 97.50 86 PRO A C 1
ATOM 693 O O . PRO A 1 86 ? -1.334 -7.162 -22.433 1.00 97.50 86 PRO A O 1
ATOM 696 N N . VAL A 1 87 ? -1.141 -9.391 -22.623 1.00 97.69 87 VAL A N 1
ATOM 697 C CA . VAL A 1 87 ? -2.150 -9.721 -21.606 1.00 97.69 87 VAL A CA 1
ATOM 698 C C . VAL A 1 87 ? -1.627 -9.367 -20.219 1.00 97.69 87 VAL A C 1
ATOM 700 O O . VAL A 1 87 ? -2.355 -8.758 -19.436 1.00 97.69 87 VAL A O 1
ATOM 703 N N . SER A 1 88 ? -0.364 -9.697 -19.933 1.00 97.38 88 SER A N 1
ATOM 704 C CA . SER A 1 88 ? 0.292 -9.337 -18.675 1.00 97.38 88 SER A CA 1
ATOM 705 C C . SER A 1 88 ? 0.299 -7.823 -18.464 1.00 97.38 88 SER A C 1
ATOM 707 O O . SER A 1 88 ? -0.234 -7.357 -17.459 1.00 97.38 88 SER A O 1
ATOM 709 N N . MET A 1 89 ? 0.780 -7.045 -19.443 1.00 95.94 89 MET A N 1
ATOM 710 C CA . MET A 1 89 ? 0.776 -5.576 -19.391 1.00 95.94 89 MET A CA 1
ATOM 711 C C . MET A 1 89 ? -0.633 -5.011 -19.192 1.00 95.94 89 MET A C 1
ATOM 713 O O . MET A 1 89 ? -0.842 -4.166 -18.319 1.00 95.94 89 MET A O 1
ATOM 717 N N . ALA A 1 90 ? -1.611 -5.484 -19.975 1.00 96.19 90 ALA A N 1
ATOM 718 C CA . ALA A 1 90 ? -2.989 -5.011 -19.882 1.00 96.19 90 ALA A CA 1
ATOM 719 C C . ALA A 1 90 ? -3.554 -5.225 -18.474 1.00 96.19 90 ALA A C 1
ATOM 721 O O . ALA A 1 90 ? -4.074 -4.292 -17.864 1.00 96.19 90 ALA A O 1
ATOM 722 N N . LEU A 1 91 ? -3.424 -6.438 -17.934 1.00 95.69 91 LEU A N 1
ATOM 723 C CA . LEU A 1 91 ? -3.919 -6.757 -16.599 1.00 95.69 91 LEU A CA 1
ATOM 724 C C . LEU A 1 91 ? -3.148 -5.993 -15.518 1.00 95.69 91 LEU A C 1
ATOM 726 O O . LEU A 1 91 ? -3.767 -5.457 -14.600 1.00 95.69 91 LEU A O 1
ATOM 730 N N . TRP A 1 92 ? -1.824 -5.910 -15.633 1.00 95.69 92 TRP A N 1
ATOM 731 C CA . TRP A 1 92 ? -0.965 -5.264 -14.645 1.00 95.69 92 TRP A CA 1
ATOM 732 C C . TRP A 1 92 ? -1.277 -3.776 -14.481 1.00 95.69 92 TRP A C 1
ATOM 734 O O . TRP A 1 92 ? -1.414 -3.294 -13.357 1.00 95.69 92 TRP A O 1
ATOM 744 N N . LEU A 1 93 ? -1.451 -3.061 -15.595 1.00 94.69 93 LEU A N 1
ATOM 745 C CA . LEU A 1 93 ? -1.747 -1.628 -15.589 1.00 94.69 93 LEU A CA 1
ATOM 746 C C . LEU A 1 93 ? -3.220 -1.342 -15.284 1.00 94.69 93 LEU A C 1
ATOM 748 O O . LEU A 1 93 ? -3.542 -0.392 -14.570 1.00 94.69 93 LEU A O 1
ATOM 752 N N . PHE A 1 94 ? -4.140 -2.156 -15.803 1.00 93.88 94 PHE A N 1
ATOM 753 C CA . PHE A 1 94 ? -5.567 -1.849 -15.715 1.00 93.88 94 PHE A CA 1
ATOM 754 C C . PHE A 1 94 ? -6.200 -2.278 -14.389 1.00 93.88 94 PHE A C 1
ATOM 756 O O . PHE A 1 94 ? -7.100 -1.599 -13.883 1.00 93.88 94 PHE A O 1
ATOM 763 N N . LEU A 1 95 ? -5.730 -3.379 -13.791 1.00 94.75 95 LEU A N 1
ATOM 764 C CA . LEU A 1 95 ? -6.330 -3.936 -12.579 1.00 94.75 95 LEU A CA 1
ATOM 765 C C . LEU A 1 95 ? -6.305 -2.957 -11.390 1.00 94.75 95 LEU A C 1
ATOM 767 O O . LEU A 1 95 ? -7.361 -2.777 -10.780 1.00 94.75 95 LEU A O 1
ATOM 771 N N . PRO A 1 96 ? -5.192 -2.267 -11.059 1.00 94.06 96 PRO A N 1
ATOM 772 C CA . PRO A 1 96 ? -5.185 -1.282 -9.977 1.00 94.06 96 PRO A CA 1
ATOM 773 C C . PRO A 1 96 ? -6.214 -0.165 -10.183 1.00 94.06 96 PRO A C 1
ATOM 775 O O . PRO A 1 96 ? -6.910 0.202 -9.236 1.00 94.06 96 PRO A O 1
ATOM 778 N N . VAL A 1 97 ? -6.360 0.322 -11.422 1.00 95.12 97 VAL A N 1
ATOM 779 C CA . VAL A 1 97 ? -7.298 1.396 -11.787 1.00 95.12 97 VAL A CA 1
ATOM 780 C C . VAL A 1 97 ? -8.747 0.939 -11.631 1.00 95.12 97 VAL A C 1
ATOM 782 O O . VAL A 1 97 ? -9.524 1.614 -10.952 1.00 95.12 97 VAL A O 1
ATOM 785 N N . ILE A 1 98 ? -9.114 -0.223 -12.187 1.00 95.12 98 ILE A N 1
ATOM 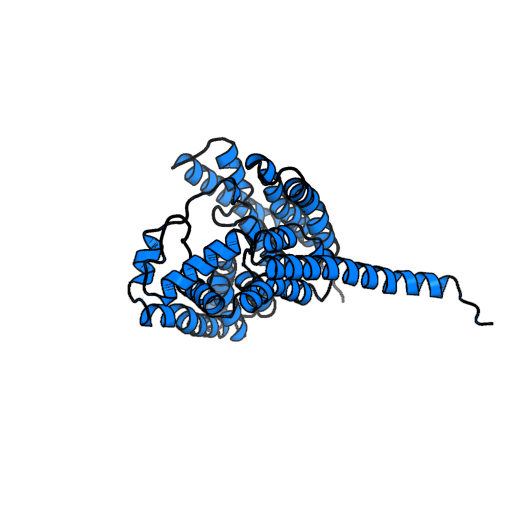786 C CA . ILE A 1 98 ? -10.474 -0.771 -12.040 1.00 95.12 98 ILE A CA 1
ATOM 787 C C . ILE A 1 98 ? -10.799 -0.999 -10.571 1.00 95.12 98 ILE A C 1
ATOM 789 O O . ILE A 1 98 ? -11.870 -0.610 -10.106 1.00 95.12 98 ILE A O 1
ATOM 793 N N . VAL A 1 99 ? -9.895 -1.640 -9.833 1.00 96.62 99 VAL A N 1
ATOM 794 C CA . VAL A 1 99 ? -10.138 -1.996 -8.435 1.00 96.62 99 VAL A CA 1
ATOM 795 C C . VAL A 1 99 ? -10.283 -0.739 -7.582 1.00 96.62 99 VAL A C 1
ATOM 797 O O . VAL A 1 99 ? -11.211 -0.661 -6.779 1.00 96.62 99 VAL A O 1
ATOM 800 N N . ALA A 1 100 ? -9.419 0.261 -7.768 1.00 96.31 100 ALA A N 1
ATOM 801 C CA . ALA A 1 100 ? -9.535 1.555 -7.100 1.00 96.31 100 ALA A CA 1
ATOM 802 C C . ALA A 1 100 ? -10.880 2.231 -7.407 1.00 96.31 100 ALA A C 1
ATOM 804 O O . ALA A 1 100 ? -11.546 2.756 -6.507 1.00 96.31 100 ALA A O 1
ATOM 805 N N . TRP A 1 101 ? -11.306 2.186 -8.671 1.00 95.06 101 TRP A N 1
ATOM 806 C CA . TRP A 1 101 ? -12.573 2.761 -9.106 1.00 95.06 101 TRP A CA 1
ATOM 807 C C . TRP A 1 101 ? -13.781 2.030 -8.529 1.00 95.06 101 TRP A C 1
ATOM 809 O O . TRP A 1 101 ? -14.701 2.672 -8.026 1.00 95.06 101 TRP A O 1
ATOM 819 N N . TRP A 1 102 ? -13.742 0.704 -8.483 1.00 96.31 102 TRP A N 1
ATOM 820 C CA . TRP A 1 102 ? -14.765 -0.111 -7.839 1.00 96.31 102 TRP A CA 1
ATOM 821 C C . TRP A 1 102 ? -14.840 0.138 -6.325 1.00 96.31 102 TRP A C 1
ATOM 823 O O . TRP A 1 102 ? -15.924 0.419 -5.809 1.00 96.31 102 TRP A O 1
ATOM 833 N N . ILE A 1 103 ? -13.703 0.123 -5.617 1.00 95.88 103 ILE A N 1
ATOM 834 C CA . ILE A 1 103 ? -13.621 0.386 -4.167 1.00 95.88 103 ILE A CA 1
ATOM 835 C C . ILE A 1 103 ? -14.186 1.766 -3.815 1.00 95.88 103 ILE A C 1
ATOM 837 O O . ILE A 1 103 ? -14.842 1.923 -2.782 1.00 95.88 103 ILE A O 1
ATOM 841 N N . SER A 1 104 ? -13.967 2.767 -4.672 1.00 94.62 104 SER A N 1
ATOM 842 C CA . SER A 1 104 ? -14.489 4.121 -4.462 1.00 94.62 104 SER A CA 1
ATOM 843 C C . SER A 1 104 ? -15.989 4.262 -4.770 1.00 94.62 104 SER A C 1
ATOM 845 O O . SER A 1 104 ? -16.554 5.343 -4.571 1.00 94.62 104 SER A O 1
ATOM 847 N N . GLY A 1 105 ? -16.650 3.191 -5.226 1.00 93.00 105 GLY A N 1
ATOM 848 C CA . GLY A 1 105 ? -18.050 3.196 -5.649 1.00 93.00 105 GLY A CA 1
ATOM 849 C C . GLY A 1 105 ? -18.244 3.849 -7.015 1.00 93.00 105 GLY A C 1
ATOM 850 O O . GLY A 1 105 ? -19.196 4.607 -7.202 1.00 93.00 105 GLY A O 1
ATOM 851 N N . TRP A 1 106 ? -17.318 3.605 -7.943 1.00 92.12 106 TRP A N 1
ATOM 852 C CA . TRP A 1 106 ? -17.290 4.164 -9.298 1.00 92.12 106 TRP A CA 1
ATOM 853 C C . TRP A 1 106 ? -17.207 5.696 -9.328 1.00 92.12 106 TRP A C 1
ATOM 855 O O . TRP A 1 106 ? -17.627 6.350 -10.287 1.00 92.12 106 TRP A O 1
ATOM 865 N N . LYS A 1 107 ? -16.639 6.306 -8.282 1.00 90.69 107 LYS A N 1
ATOM 866 C CA . LYS A 1 107 ? -16.504 7.762 -8.190 1.00 90.69 107 LYS A CA 1
ATOM 867 C C . LYS A 1 107 ? -15.275 8.255 -8.939 1.00 90.69 107 LYS A C 1
ATOM 869 O O . LYS A 1 107 ? -14.189 7.705 -8.821 1.00 90.69 107 LYS A O 1
ATOM 874 N N . LEU A 1 108 ? -15.443 9.375 -9.632 1.00 90.69 108 LEU A N 1
ATOM 875 C CA . LEU A 1 108 ? -14.444 9.920 -10.550 1.00 90.69 108 LEU A CA 1
ATOM 876 C C . LEU A 1 108 ? -13.170 10.452 -9.923 1.00 90.69 108 LEU A C 1
ATOM 878 O O . LEU A 1 108 ? -12.120 10.396 -10.552 1.00 90.69 108 LEU A O 1
ATOM 882 N N . TRP A 1 109 ? -13.265 10.982 -8.705 1.00 93.31 109 TRP A N 1
ATOM 883 C CA . TRP A 1 109 ? -12.131 11.611 -8.030 1.00 93.31 109 TRP A CA 1
ATOM 884 C C . TRP A 1 109 ? -10.920 10.669 -7.957 1.00 93.31 109 TRP A C 1
ATOM 886 O O . TRP A 1 109 ? -9.788 11.132 -7.992 1.00 93.31 109 TRP A O 1
ATOM 896 N N . VAL A 1 110 ? -11.157 9.353 -7.902 1.00 94.94 110 VAL A N 1
ATOM 897 C CA . VAL A 1 110 ? -10.101 8.348 -7.773 1.00 94.94 110 VAL A CA 1
ATOM 898 C C . VAL A 1 110 ? -9.208 8.290 -9.011 1.00 94.94 110 VAL A C 1
ATOM 900 O O . VAL A 1 110 ? -8.007 8.113 -8.871 1.00 94.94 110 VAL A O 1
ATOM 903 N N . LEU A 1 111 ? -9.762 8.534 -10.206 1.00 94.56 111 LEU A N 1
ATOM 904 C CA . LEU A 1 111 ? -9.010 8.565 -11.465 1.00 94.56 111 LEU A CA 1
ATOM 905 C C . LEU A 1 111 ? -8.127 9.816 -11.585 1.00 94.56 111 LEU A C 1
ATOM 907 O O . LEU A 1 111 ? -7.226 9.846 -12.418 1.00 94.56 111 LEU A O 1
ATOM 911 N N . LEU A 1 112 ? -8.396 10.829 -10.755 1.00 94.19 112 LEU A N 1
ATOM 912 C CA . LEU A 1 112 ? -7.611 12.057 -10.614 1.00 94.19 112 LEU A CA 1
ATOM 913 C C . LEU A 1 112 ? -6.662 12.011 -9.408 1.00 94.19 112 LEU A C 1
ATOM 915 O O . LEU A 1 112 ? -5.948 12.978 -9.145 1.00 94.19 112 LEU A O 1
ATOM 919 N N . TYR A 1 113 ? -6.686 10.931 -8.625 1.00 95.31 113 TYR A N 1
ATOM 920 C CA . TYR A 1 113 ? -5.865 10.825 -7.431 1.00 95.31 113 TYR A CA 1
ATOM 921 C C . TYR A 1 113 ? -4.414 10.555 -7.827 1.00 95.31 113 TYR A C 1
ATOM 923 O O . TYR A 1 113 ? -4.109 9.530 -8.435 1.00 95.31 113 TYR A O 1
ATOM 931 N N . ALA A 1 114 ? -3.515 11.475 -7.473 1.00 95.06 114 ALA A N 1
ATOM 932 C CA . ALA A 1 114 ? -2.138 11.460 -7.957 1.00 95.06 114 ALA A CA 1
ATOM 933 C C . ALA A 1 114 ? -1.385 10.149 -7.688 1.00 95.06 114 ALA A C 1
ATOM 935 O O . ALA A 1 114 ? -0.750 9.657 -8.618 1.00 95.06 114 ALA A O 1
ATOM 936 N N . PRO A 1 115 ? -1.499 9.513 -6.505 1.00 94.75 115 PRO A N 1
ATOM 937 C CA . PRO A 1 115 ? -0.902 8.202 -6.293 1.00 94.75 115 PRO A CA 1
ATOM 938 C C . PRO A 1 115 ? -1.414 7.114 -7.230 1.00 94.75 115 PRO A C 1
ATOM 940 O O . PRO A 1 115 ? -0.620 6.272 -7.619 1.00 94.75 115 PRO A O 1
ATOM 943 N N . LEU A 1 116 ? -2.693 7.122 -7.633 1.00 95.50 116 LEU A N 1
ATOM 944 C CA . LEU A 1 116 ? -3.190 6.149 -8.614 1.00 95.50 116 LEU A CA 1
ATOM 945 C C . LEU A 1 116 ? -2.565 6.389 -9.994 1.00 95.50 116 LEU A C 1
ATOM 947 O O . LEU A 1 116 ? -2.195 5.437 -10.671 1.00 95.50 116 LEU A O 1
ATOM 951 N N . ILE A 1 117 ? -2.415 7.653 -10.392 1.00 94.38 117 ILE A N 1
ATOM 952 C CA . ILE A 1 117 ? -1.771 8.023 -11.659 1.00 94.38 117 ILE A CA 1
ATOM 953 C C . ILE A 1 117 ? -0.286 7.641 -11.640 1.00 94.38 117 ILE A C 1
ATOM 955 O O . ILE A 1 117 ? 0.191 7.025 -12.587 1.00 94.38 117 ILE A O 1
ATOM 959 N N . ALA A 1 118 ? 0.434 7.956 -10.559 1.00 91.06 118 ALA A N 1
ATOM 960 C CA . ALA A 1 118 ? 1.837 7.578 -10.378 1.00 91.06 118 ALA A CA 1
ATOM 961 C C . ALA A 1 118 ? 2.014 6.057 -10.441 1.00 91.06 118 ALA A C 1
ATOM 963 O O . ALA A 1 118 ? 2.896 5.551 -11.128 1.00 91.06 118 ALA A O 1
ATOM 964 N N . HIS A 1 119 ? 1.125 5.337 -9.760 1.00 91.25 119 HIS A N 1
ATOM 965 C CA . HIS A 1 119 ? 1.078 3.882 -9.728 1.00 91.25 119 HIS A CA 1
ATOM 966 C C . HIS A 1 119 ? 0.854 3.278 -11.120 1.00 91.25 119 HIS A C 1
ATOM 968 O O . HIS A 1 119 ? 1.594 2.382 -11.525 1.00 91.25 119 HIS A O 1
ATOM 974 N N . PHE A 1 120 ? -0.095 3.833 -11.877 1.00 94.19 120 PHE A N 1
ATOM 975 C CA . PHE A 1 120 ? -0.397 3.435 -13.250 1.00 94.19 120 PHE A CA 1
ATOM 976 C C . PHE A 1 120 ? 0.764 3.708 -14.216 1.00 94.19 120 PHE A C 1
ATOM 978 O O . PHE A 1 120 ? 1.191 2.802 -14.924 1.00 94.19 120 PHE A O 1
ATOM 985 N N . LEU A 1 121 ? 1.306 4.930 -14.221 1.00 92.06 121 LEU A N 1
ATOM 986 C CA . LEU A 1 121 ? 2.394 5.322 -15.125 1.00 92.06 121 LEU A CA 1
ATOM 987 C C . LEU A 1 121 ? 3.725 4.646 -14.779 1.00 92.06 121 LEU A C 1
ATOM 989 O O . LEU A 1 121 ? 4.510 4.356 -15.675 1.00 92.06 121 LEU A O 1
ATOM 993 N N . GLY A 1 122 ? 3.985 4.396 -13.494 1.00 88.00 122 GLY A N 1
ATOM 994 C CA . GLY A 1 122 ? 5.168 3.664 -13.040 1.00 88.00 122 GLY A CA 1
ATOM 995 C C . GLY A 1 122 ? 5.075 2.159 -13.290 1.00 88.00 122 GLY A C 1
ATOM 996 O O . GLY A 1 122 ? 6.099 1.486 -13.338 1.00 88.00 122 GLY A O 1
ATOM 997 N N . GLY A 1 123 ? 3.866 1.621 -13.494 1.00 88.31 123 GLY A N 1
ATOM 998 C CA . GLY A 1 123 ? 3.631 0.179 -13.581 1.00 88.31 123 GLY A CA 1
ATOM 999 C C . GLY A 1 123 ? 3.851 -0.519 -12.244 1.00 88.31 123 GLY A C 1
ATOM 1000 O O . GLY A 1 123 ? 4.366 -1.634 -12.195 1.00 88.31 123 GLY A O 1
ATOM 1001 N N . GLN A 1 124 ? 3.482 0.131 -11.144 1.00 86.94 124 GLN A N 1
ATOM 1002 C CA . GLN A 1 124 ? 3.625 -0.436 -9.807 1.00 86.94 124 GLN A CA 1
ATOM 1003 C C . GLN A 1 124 ? 2.406 -1.275 -9.429 1.00 86.94 124 GLN A C 1
ATOM 1005 O O . GLN A 1 124 ? 1.370 -1.196 -10.078 1.00 86.94 124 GLN A O 1
ATOM 1010 N N . THR A 1 125 ? 2.489 -2.107 -8.382 1.00 81.88 125 THR A N 1
ATOM 1011 C CA . THR A 1 125 ? 1.295 -2.769 -7.830 1.00 81.88 125 THR A CA 1
ATOM 1012 C C . THR A 1 125 ? 1.289 -2.824 -6.305 1.00 81.88 125 THR A C 1
ATOM 1014 O O . THR A 1 125 ? 2.189 -3.349 -5.664 1.00 81.88 125 THR A O 1
ATOM 1017 N N . ALA A 1 126 ? 0.238 -2.260 -5.710 1.00 87.25 126 ALA A N 1
ATOM 1018 C CA . ALA A 1 126 ? -0.099 -2.387 -4.290 1.00 87.25 126 ALA A CA 1
ATOM 1019 C C . ALA A 1 126 ? -1.586 -2.768 -4.137 1.00 87.25 126 ALA A C 1
ATOM 1021 O O . ALA A 1 126 ? -2.192 -2.598 -3.074 1.00 87.25 126 ALA A O 1
ATOM 1022 N N . VAL A 1 127 ? -2.172 -3.295 -5.224 1.00 91.94 127 VAL A N 1
ATOM 1023 C CA . VAL A 1 127 ? -3.606 -3.574 -5.357 1.00 91.94 127 VAL A CA 1
ATOM 1024 C C . VAL A 1 127 ? -4.085 -4.567 -4.302 1.00 91.94 127 VAL A C 1
ATOM 1026 O O . VAL A 1 127 ? -5.133 -4.358 -3.701 1.00 91.94 127 VAL A O 1
ATOM 1029 N N . PHE A 1 128 ? -3.282 -5.588 -3.994 1.00 92.00 128 PHE A N 1
ATOM 1030 C CA . PHE A 1 128 ? -3.611 -6.597 -2.986 1.00 92.00 128 PHE A CA 1
ATOM 1031 C C . PHE A 1 128 ? -3.768 -5.994 -1.599 1.00 92.00 128 PHE A C 1
ATOM 1033 O O . PHE A 1 128 ? -4.720 -6.321 -0.897 1.00 92.00 128 PHE A O 1
ATOM 1040 N N . GLY A 1 129 ? -2.890 -5.066 -1.223 1.00 92.38 129 GLY A N 1
ATOM 1041 C CA . GLY A 1 129 ? -3.013 -4.423 0.072 1.00 92.38 129 GLY A CA 1
ATOM 1042 C C . GLY A 1 129 ? -4.132 -3.379 0.125 1.00 92.38 129 GLY A C 1
ATOM 1043 O O . GLY A 1 129 ? -4.801 -3.271 1.149 1.00 92.38 129 GLY A O 1
ATOM 1044 N N . MET A 1 130 ? -4.446 -2.707 -0.990 1.00 95.31 130 MET A N 1
ATOM 1045 C CA . MET A 1 130 ? -5.636 -1.849 -1.089 1.00 95.31 130 MET A CA 1
ATOM 1046 C C . MET A 1 130 ? -6.936 -2.662 -0.949 1.00 95.31 130 MET A C 1
ATOM 1048 O O . MET A 1 130 ? -7.817 -2.293 -0.170 1.00 95.31 130 MET A O 1
ATOM 1052 N N . ILE A 1 131 ? -7.043 -3.786 -1.664 1.00 96.44 131 ILE A N 1
ATOM 1053 C CA . ILE A 1 131 ? -8.180 -4.715 -1.585 1.00 96.44 131 ILE A CA 1
ATOM 1054 C C . ILE A 1 131 ? -8.282 -5.328 -0.186 1.00 96.44 131 ILE A C 1
ATOM 1056 O O . ILE A 1 131 ? -9.372 -5.369 0.386 1.00 96.44 131 ILE A O 1
ATOM 1060 N N . GLY A 1 132 ? -7.164 -5.800 0.368 1.00 96.81 132 GLY A N 1
ATOM 1061 C CA . GLY A 1 132 ? -7.096 -6.391 1.701 1.00 96.81 132 GLY A CA 1
ATOM 1062 C C . GLY A 1 132 ? -7.565 -5.414 2.775 1.00 96.81 132 GLY A C 1
ATOM 1063 O O . GLY A 1 132 ? -8.457 -5.732 3.564 1.00 96.81 132 GLY A O 1
ATOM 1064 N N . LEU A 1 133 ? -7.062 -4.176 2.752 1.00 96.50 133 LEU A N 1
ATOM 1065 C CA . LEU A 1 133 ? -7.472 -3.136 3.694 1.00 96.50 133 LEU A CA 1
ATOM 1066 C C . LEU A 1 133 ? -8.954 -2.779 3.539 1.00 96.50 133 LEU A C 1
ATOM 1068 O O . LEU A 1 133 ? -9.672 -2.716 4.539 1.00 96.50 133 LEU A O 1
ATOM 1072 N N . TRP A 1 134 ? -9.435 -2.602 2.305 1.00 97.56 134 TRP A N 1
ATOM 1073 C CA . TRP A 1 134 ? -10.856 -2.378 2.035 1.00 97.56 134 TRP A CA 1
ATOM 1074 C C . TRP A 1 134 ? -11.719 -3.513 2.595 1.00 97.56 134 TRP A C 1
ATOM 1076 O O . TRP A 1 134 ? -12.653 -3.270 3.361 1.00 97.56 134 TRP A O 1
ATOM 1086 N N . GLY A 1 135 ? -11.391 -4.761 2.261 1.00 97.31 135 GLY A N 1
ATOM 1087 C CA . GLY A 1 135 ? -12.169 -5.930 2.650 1.00 97.31 135 GLY A CA 1
ATOM 1088 C C . GLY A 1 135 ? -12.172 -6.168 4.160 1.00 97.31 135 GLY A C 1
ATOM 1089 O O . GLY A 1 135 ? -13.216 -6.523 4.720 1.00 97.31 135 GLY A O 1
ATOM 1090 N N . TYR A 1 136 ? -11.042 -5.907 4.828 1.00 97.50 136 TYR A N 1
ATOM 1091 C CA . TYR A 1 136 ? -10.928 -5.946 6.284 1.00 97.50 136 TYR A CA 1
ATOM 1092 C C . TYR A 1 136 ? -11.766 -4.841 6.929 1.00 97.50 136 TYR A C 1
ATOM 1094 O O . TYR A 1 136 ? -12.530 -5.114 7.857 1.00 97.50 136 TYR A O 1
ATOM 1102 N N . ARG A 1 137 ? -11.719 -3.614 6.390 1.00 95.12 137 ARG A N 1
ATOM 1103 C CA . ARG A 1 137 ? -12.524 -2.478 6.866 1.00 95.12 137 ARG A CA 1
ATOM 1104 C C . ARG A 1 137 ? -14.030 -2.757 6.790 1.00 95.12 137 ARG A C 1
ATOM 1106 O O . ARG A 1 137 ? -14.759 -2.357 7.692 1.00 95.12 137 ARG A O 1
ATOM 1113 N N . GLN A 1 138 ? -14.487 -3.510 5.791 1.00 94.75 138 GLN A N 1
ATOM 1114 C CA . GLN A 1 138 ? -15.891 -3.937 5.681 1.00 94.75 138 GLN A CA 1
ATOM 1115 C C . GLN A 1 138 ? -16.277 -5.068 6.654 1.00 94.75 138 GLN A C 1
ATOM 1117 O O . GLN A 1 138 ? -17.459 -5.302 6.898 1.00 94.75 138 GLN A O 1
ATOM 1122 N N . ARG A 1 139 ? -15.303 -5.801 7.209 1.00 95.88 139 ARG A N 1
ATOM 1123 C CA . ARG A 1 139 ? -15.517 -7.012 8.027 1.00 95.88 139 ARG A CA 1
ATOM 1124 C C . ARG A 1 139 ? -14.691 -6.992 9.315 1.00 95.88 139 ARG A C 1
ATOM 1126 O O . ARG A 1 139 ? -14.150 -8.015 9.728 1.00 95.88 139 ARG A O 1
ATOM 1133 N N . GLN A 1 140 ? -14.596 -5.829 9.961 1.00 92.94 140 GLN A N 1
ATOM 1134 C CA . GLN A 1 140 ? -13.731 -5.652 11.134 1.00 92.94 140 GLN A CA 1
ATOM 1135 C C . GLN A 1 140 ? -14.210 -6.393 12.388 1.00 92.94 140 GLN A C 1
ATOM 1137 O O . GLN A 1 140 ? -13.438 -6.546 13.335 1.00 92.94 140 GLN A O 1
ATOM 1142 N N . LYS A 1 141 ? -15.482 -6.802 12.447 1.00 94.06 141 LYS A N 1
ATOM 1143 C CA . LYS A 1 141 ? -16.010 -7.532 13.601 1.00 94.06 141 LYS A CA 1
ATO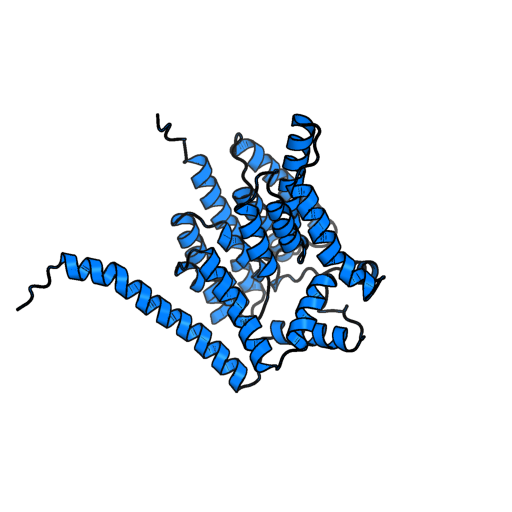M 1144 C C . LYS A 1 141 ? -15.316 -8.898 13.733 1.00 94.06 141 LYS A C 1
ATOM 1146 O O . LYS A 1 141 ? -15.045 -9.580 12.746 1.00 94.06 141 LYS A O 1
ATOM 1151 N N . THR A 1 142 ? -15.018 -9.284 14.969 1.00 96.00 142 THR A N 1
ATOM 1152 C CA . THR A 1 142 ? -14.147 -10.422 15.312 1.00 96.00 142 THR A CA 1
ATOM 1153 C C . THR A 1 142 ? -14.767 -11.795 15.032 1.00 96.00 142 THR A C 1
ATOM 1155 O O . THR A 1 142 ? -14.059 -12.801 14.985 1.00 96.00 142 THR A O 1
ATOM 1158 N N . ASP A 1 143 ? -16.077 -11.847 14.822 1.00 95.56 143 ASP A N 1
ATOM 1159 C CA . ASP A 1 143 ? -16.868 -13.022 14.449 1.00 95.56 143 ASP A CA 1
ATOM 1160 C C . ASP A 1 143 ? -16.900 -13.286 12.930 1.00 95.56 143 ASP A C 1
ATOM 1162 O O . ASP A 1 143 ? -17.320 -14.361 12.501 1.00 95.56 143 ASP A O 1
ATOM 1166 N N . HIS A 1 144 ? -16.397 -12.369 12.096 1.00 96.56 144 HIS A N 1
ATOM 1167 C CA . HIS A 1 144 ? -16.325 -12.576 10.648 1.00 96.56 144 HIS A CA 1
ATOM 1168 C C . HIS A 1 144 ? -15.010 -13.248 10.236 1.00 96.56 144 HIS A C 1
ATOM 1170 O O . HIS A 1 144 ? -13.978 -12.589 10.115 1.00 96.56 144 HIS A O 1
ATOM 1176 N N . PHE A 1 145 ? -15.067 -14.541 9.900 1.00 98.00 145 PHE A N 1
ATOM 1177 C CA . PHE A 1 145 ? -13.930 -15.300 9.350 1.00 98.00 145 PHE A CA 1
ATOM 1178 C C . PHE A 1 145 ? -13.283 -14.600 8.146 1.00 98.00 145 PHE A C 1
ATOM 1180 O O . PHE A 1 145 ? -12.069 -14.417 8.096 1.00 98.00 145 PHE A O 1
ATOM 1187 N N . GLY A 1 146 ? -14.110 -14.103 7.220 1.00 97.75 146 GLY A N 1
ATOM 1188 C CA . GLY A 1 146 ? -13.637 -13.389 6.034 1.00 97.75 146 GLY A CA 1
ATOM 1189 C C . GLY A 1 146 ? -12.821 -12.132 6.345 1.00 97.75 146 GLY A C 1
ATOM 1190 O O . GLY A 1 146 ? -11.956 -11.779 5.553 1.00 97.75 146 GLY A O 1
ATOM 1191 N N . GLY A 1 147 ? -13.030 -11.475 7.495 1.00 97.00 147 GLY A N 1
ATOM 1192 C CA . GLY A 1 147 ? -12.190 -10.346 7.907 1.00 97.00 147 GLY A CA 1
ATOM 1193 C C . GLY A 1 147 ? -10.719 -10.744 8.073 1.00 97.00 147 GLY A C 1
ATOM 1194 O O . GLY A 1 147 ? -9.837 -9.977 7.703 1.00 97.00 147 GLY A O 1
ATOM 1195 N N . GLY A 1 148 ? -10.458 -11.966 8.544 1.00 98.06 148 GLY A N 1
ATOM 1196 C CA . GLY A 1 148 ? -9.110 -12.510 8.674 1.00 98.06 148 GLY A CA 1
ATOM 1197 C C . GLY A 1 148 ? -8.432 -12.769 7.333 1.00 98.06 148 GLY A C 1
ATOM 1198 O O . GLY A 1 148 ? -7.258 -12.452 7.172 1.00 98.06 148 GLY A O 1
ATOM 1199 N N . ILE A 1 149 ? -9.192 -13.265 6.350 1.00 98.25 149 ILE A N 1
ATOM 1200 C CA . ILE A 1 149 ? -8.699 -13.487 4.982 1.00 98.25 149 ILE A CA 1
ATOM 1201 C C . ILE A 1 149 ? -8.261 -12.161 4.354 1.00 98.25 149 ILE A C 1
ATOM 1203 O O . ILE A 1 149 ? -7.151 -12.056 3.839 1.00 98.25 149 ILE A O 1
ATOM 1207 N N . TRP A 1 150 ? -9.103 -11.126 4.428 1.00 97.94 150 TRP A N 1
ATOM 1208 C CA . TRP A 1 150 ? -8.753 -9.811 3.883 1.00 97.94 150 TRP A CA 1
ATOM 1209 C C . TRP A 1 150 ? -7.535 -9.201 4.577 1.00 97.94 150 TRP A C 1
ATOM 1211 O O . TRP A 1 150 ? -6.686 -8.615 3.913 1.00 97.94 150 TRP A O 1
ATOM 1221 N N . LEU A 1 151 ? -7.412 -9.389 5.893 1.00 97.38 151 LEU A N 1
ATOM 1222 C CA . LEU A 1 151 ? -6.235 -8.956 6.638 1.00 97.38 151 LEU A CA 1
ATOM 1223 C C . LEU A 1 151 ? -4.957 -9.679 6.181 1.00 97.38 151 LEU A C 1
ATOM 1225 O O . LEU A 1 151 ? -3.913 -9.041 6.051 1.00 97.38 151 LEU A O 1
ATOM 1229 N N . ALA A 1 152 ? -5.035 -10.983 5.902 1.00 97.19 152 ALA A N 1
ATOM 1230 C CA . ALA A 1 152 ? -3.917 -11.752 5.355 1.00 97.19 152 ALA A CA 1
ATOM 1231 C C . ALA A 1 152 ? -3.520 -11.274 3.946 1.00 97.19 152 ALA A C 1
ATOM 1233 O O . ALA A 1 152 ? -2.332 -11.162 3.654 1.00 97.19 152 ALA A O 1
ATOM 1234 N N . LEU A 1 153 ? -4.488 -10.893 3.101 1.00 96.12 153 LEU A N 1
ATOM 1235 C CA . LEU A 1 153 ? -4.202 -10.279 1.796 1.00 96.12 153 LEU A CA 1
ATOM 1236 C C . LEU A 1 153 ? -3.439 -8.953 1.927 1.00 96.12 153 LEU A C 1
ATOM 1238 O O . LEU A 1 153 ? -2.533 -8.693 1.136 1.00 96.12 153 LEU A O 1
ATOM 1242 N N . THR A 1 154 ? -3.740 -8.139 2.945 1.00 94.38 154 THR A N 1
ATOM 1243 C CA . THR A 1 154 ? -2.960 -6.921 3.227 1.00 94.38 154 THR A CA 1
ATOM 1244 C C . THR A 1 154 ? -1.503 -7.232 3.563 1.00 94.38 154 THR A C 1
ATOM 1246 O O . THR A 1 154 ? -0.613 -6.457 3.220 1.00 94.38 154 THR A O 1
ATOM 1249 N N . LEU A 1 155 ? -1.250 -8.375 4.203 1.00 94.50 155 LEU A N 1
ATOM 1250 C CA . LEU A 1 155 ? 0.078 -8.786 4.654 1.00 94.50 155 LEU A CA 1
ATOM 1251 C C . LEU A 1 155 ? 0.957 -9.378 3.555 1.00 94.50 155 LEU A C 1
ATOM 1253 O O . LEU A 1 155 ? 2.155 -9.470 3.785 1.00 94.50 155 LEU A O 1
ATOM 1257 N N . ILE A 1 156 ? 0.428 -9.662 2.356 1.00 92.06 156 ILE A N 1
ATOM 1258 C CA . ILE A 1 156 ? 1.259 -10.033 1.194 1.00 92.06 156 ILE A CA 1
ATOM 1259 C C . ILE A 1 156 ? 2.365 -8.985 0.965 1.00 92.06 156 ILE A C 1
ATOM 1261 O O . ILE A 1 156 ? 3.484 -9.330 0.586 1.00 92.06 156 ILE A O 1
ATOM 1265 N N . LYS A 1 157 ? 2.071 -7.711 1.267 1.00 91.06 157 LYS A N 1
ATOM 1266 C CA . LYS A 1 157 ? 3.072 -6.655 1.443 1.00 91.06 157 LYS A CA 1
ATOM 1267 C C . LYS A 1 157 ? 3.157 -6.297 2.940 1.00 91.06 157 LYS A C 1
ATOM 1269 O O . LYS A 1 157 ? 2.393 -5.440 3.395 1.00 91.06 157 LYS A O 1
ATOM 1274 N N . PRO A 1 158 ? 4.041 -6.938 3.731 1.00 90.31 158 PRO A N 1
ATOM 1275 C CA . PRO A 1 158 ? 3.949 -6.949 5.193 1.00 90.31 158 PRO A CA 1
ATOM 1276 C C . PRO A 1 158 ? 3.862 -5.564 5.827 1.00 90.31 158 PRO A C 1
ATOM 1278 O O . PRO A 1 158 ? 3.047 -5.347 6.724 1.00 90.31 158 PRO A O 1
ATOM 1281 N N . GLN A 1 159 ? 4.630 -4.602 5.313 1.00 90.19 159 GLN A N 1
ATOM 1282 C CA . GLN A 1 159 ? 4.648 -3.237 5.826 1.00 90.19 159 GLN A CA 1
ATOM 1283 C C . GLN A 1 159 ? 3.279 -2.547 5.768 1.00 90.19 159 GLN A C 1
ATOM 1285 O O . GLN A 1 159 ? 2.963 -1.735 6.626 1.00 90.19 159 GLN A O 1
ATOM 1290 N N . LEU A 1 160 ? 2.426 -2.902 4.810 1.00 91.25 160 LEU A N 1
ATOM 1291 C CA . LEU A 1 160 ? 1.097 -2.308 4.666 1.00 91.25 160 LEU A CA 1
ATOM 1292 C C . LEU A 1 160 ? 0.070 -2.960 5.602 1.00 91.25 160 LEU A C 1
ATOM 1294 O O . LEU A 1 160 ? -0.930 -2.343 5.969 1.00 91.25 160 LEU A O 1
ATOM 1298 N N . GLY A 1 161 ? 0.340 -4.189 6.045 1.00 92.75 161 GLY A N 1
ATOM 1299 C CA . GLY A 1 161 ? -0.499 -4.928 6.985 1.00 92.75 161 GLY A CA 1
ATOM 1300 C C . GLY A 1 161 ? -0.148 -4.726 8.460 1.00 92.75 161 GLY A C 1
ATOM 1301 O O . GLY A 1 161 ? -0.974 -5.075 9.303 1.00 92.75 161 GLY A O 1
ATOM 1302 N N . LEU A 1 162 ? 1.012 -4.143 8.797 1.00 93.81 162 LEU A N 1
ATOM 1303 C CA . LEU A 1 162 ? 1.485 -4.013 10.188 1.00 93.81 162 LEU A CA 1
ATOM 1304 C C . LEU A 1 162 ? 0.461 -3.343 11.108 1.00 93.81 162 LEU A C 1
ATOM 1306 O O . LEU A 1 162 ? 0.111 -3.879 12.164 1.00 93.81 162 LEU A O 1
ATOM 1310 N N . LEU A 1 163 ? -0.044 -2.176 10.712 1.00 94.75 163 LEU A N 1
ATOM 1311 C CA . LEU A 1 163 ? -0.998 -1.447 11.534 1.00 94.75 163 LEU A CA 1
ATOM 1312 C C . LEU A 1 163 ? -2.395 -2.107 11.546 1.00 94.75 163 LEU A C 1
ATOM 1314 O O . LEU A 1 163 ? -2.907 -2.326 12.648 1.00 94.75 163 LEU A O 1
ATOM 1318 N N . PRO A 1 164 ? -3.013 -2.488 10.407 1.00 95.38 164 PRO A N 1
ATOM 1319 C CA . PRO A 1 164 ? -4.270 -3.242 10.423 1.00 95.38 164 PRO A CA 1
ATOM 1320 C C . PRO A 1 164 ? -4.215 -4.518 11.270 1.00 95.38 164 PRO A C 1
ATOM 1322 O O . PRO A 1 164 ? -5.177 -4.818 11.982 1.00 95.38 164 PRO A O 1
ATOM 1325 N N . LEU A 1 165 ? -3.086 -5.235 11.247 1.00 97.19 165 LEU A N 1
ATOM 1326 C CA . LEU A 1 165 ? -2.865 -6.431 12.059 1.00 97.19 165 LEU A CA 1
ATOM 1327 C C . LEU A 1 165 ? -2.765 -6.084 13.544 1.00 97.19 165 LEU A C 1
ATOM 1329 O O . LEU A 1 165 ? -3.439 -6.707 14.357 1.00 97.19 165 LEU A O 1
ATOM 1333 N N . SER A 1 166 ? -1.997 -5.054 13.903 1.00 95.81 166 SER A N 1
ATOM 1334 C CA . SER A 1 166 ? -1.882 -4.589 15.294 1.00 95.81 166 SER A CA 1
ATOM 1335 C C . SER A 1 166 ? -3.246 -4.171 15.859 1.00 95.81 166 SER A C 1
ATOM 1337 O O . SER A 1 166 ? -3.612 -4.525 16.985 1.00 95.81 166 SER A O 1
ATOM 1339 N N . TRP A 1 167 ? -4.050 -3.485 15.040 1.00 94.94 167 TRP A N 1
ATOM 1340 C CA . TRP A 1 167 ? -5.440 -3.164 15.352 1.00 94.94 167 TRP A CA 1
ATOM 1341 C C . TRP A 1 167 ? -6.280 -4.430 15.566 1.00 94.94 167 TRP A C 1
ATOM 1343 O O . TRP A 1 167 ? -6.970 -4.536 16.584 1.00 94.94 167 TRP A O 1
ATOM 1353 N N . ALA A 1 168 ? -6.190 -5.410 14.659 1.00 97.19 168 ALA A N 1
ATOM 1354 C CA . ALA A 1 168 ? -6.903 -6.685 14.754 1.00 97.19 168 ALA A CA 1
ATOM 1355 C C . ALA A 1 168 ? -6.544 -7.458 16.029 1.00 97.19 168 ALA A C 1
ATOM 1357 O O . ALA A 1 168 ? -7.441 -7.836 16.779 1.00 97.19 168 ALA A O 1
ATOM 1358 N N . ILE A 1 169 ? -5.249 -7.604 16.328 1.00 97.81 169 ILE A N 1
ATOM 1359 C CA . ILE A 1 169 ? -4.731 -8.299 17.515 1.00 97.81 169 ILE A CA 1
ATOM 1360 C C . ILE A 1 169 ? -5.319 -7.696 18.790 1.00 97.81 169 ILE A C 1
ATOM 1362 O O . ILE A 1 169 ? -5.815 -8.426 19.650 1.00 97.81 169 ILE A O 1
ATOM 1366 N N . SER A 1 170 ? -5.350 -6.363 18.896 1.00 95.94 170 SER A N 1
ATOM 1367 C CA . SER A 1 170 ? -5.932 -5.692 20.065 1.00 95.94 170 SER A CA 1
ATOM 1368 C C . SER A 1 170 ? -7.415 -6.043 20.268 1.00 95.94 170 SER A C 1
ATOM 1370 O O . SER A 1 170 ? -7.883 -6.185 21.402 1.00 95.94 170 SER A O 1
ATOM 1372 N N . ARG A 1 171 ? -8.165 -6.221 19.172 1.00 95.56 171 ARG A N 1
ATOM 1373 C CA . ARG A 1 171 ? -9.586 -6.592 19.195 1.00 95.56 171 ARG A CA 1
ATOM 1374 C C . ARG A 1 171 ? -9.778 -8.075 19.456 1.00 95.56 171 ARG A C 1
ATOM 1376 O O . ARG A 1 171 ? -10.673 -8.425 20.220 1.00 95.56 171 ARG A O 1
ATOM 1383 N N . TRP A 1 172 ? -8.937 -8.927 18.877 1.00 97.94 172 TRP A N 1
ATOM 1384 C CA . TRP A 1 172 ? -8.939 -10.361 19.142 1.00 97.94 172 TRP A CA 1
ATOM 1385 C C . TRP A 1 172 ? -8.693 -10.642 20.615 1.00 97.94 172 TRP A C 1
ATOM 1387 O O . TRP A 1 172 ? -9.452 -11.388 21.223 1.00 97.94 172 TRP A O 1
ATOM 1397 N N . TRP A 1 173 ? -7.713 -9.961 21.209 1.00 97.88 173 TRP A N 1
ATOM 1398 C CA . TRP A 1 173 ? -7.418 -10.065 22.632 1.00 97.88 173 TRP A CA 1
ATOM 1399 C C . TRP A 1 173 ? -8.603 -9.648 23.510 1.00 97.88 173 TRP A C 1
ATOM 1401 O O . TRP A 1 173 ? -8.964 -10.351 24.453 1.00 97.88 173 TRP A O 1
ATOM 1411 N N . LYS A 1 174 ? -9.255 -8.521 23.192 1.00 96.06 174 LYS A N 1
ATOM 1412 C CA . LYS A 1 174 ? -10.459 -8.072 23.915 1.00 96.06 174 LYS A CA 1
ATOM 1413 C C . LYS A 1 174 ? -11.614 -9.069 23.781 1.00 96.06 174 LYS A C 1
ATOM 1415 O O . LYS A 1 174 ? -12.250 -9.379 24.783 1.00 96.06 174 LYS A O 1
ATOM 1420 N N . ALA A 1 175 ? -11.865 -9.581 22.577 1.00 96.75 175 ALA A N 1
ATOM 1421 C CA . ALA A 1 175 ? -12.922 -10.558 22.323 1.00 96.75 175 ALA A CA 1
ATOM 1422 C C . ALA A 1 175 ? -12.658 -11.890 23.041 1.00 96.75 175 ALA A C 1
ATOM 1424 O O . ALA A 1 175 ? -13.566 -12.434 23.670 1.00 96.75 175 ALA A O 1
ATOM 1425 N N . PHE A 1 176 ? -11.413 -12.369 23.017 1.00 97.69 176 PHE A N 1
ATOM 1426 C CA . PHE A 1 176 ? -10.995 -13.569 23.736 1.00 97.69 176 PHE A CA 1
ATOM 1427 C C . PHE A 1 176 ? -11.191 -13.408 25.246 1.00 97.69 176 PHE A C 1
ATOM 1429 O O . PHE A 1 176 ? -11.843 -14.242 25.862 1.00 97.69 176 PHE A O 1
ATOM 1436 N N . ARG A 1 177 ? -10.737 -12.297 25.845 1.00 97.81 177 ARG A N 1
ATOM 1437 C CA . ARG A 1 177 ? -10.960 -12.040 27.281 1.00 97.81 177 ARG A CA 1
ATOM 1438 C C . ARG A 1 177 ? -12.437 -11.929 27.660 1.00 97.81 177 ARG A C 1
ATOM 1440 O O . ARG A 1 177 ? -12.791 -12.278 28.778 1.00 97.81 177 ARG A O 1
ATOM 1447 N N . GLY A 1 178 ? -13.279 -11.428 26.757 1.00 97.19 178 GLY A N 1
ATOM 1448 C CA . GLY A 1 178 ? -14.713 -11.278 27.011 1.00 97.19 178 GLY A CA 1
ATOM 1449 C C . GLY A 1 178 ? -15.521 -12.570 26.867 1.00 97.19 178 GLY A C 1
ATOM 1450 O O . GLY A 1 178 ? -16.561 -12.694 27.498 1.00 97.19 178 GLY A O 1
ATOM 1451 N N . THR A 1 179 ? -15.072 -13.516 26.037 1.00 96.81 179 THR A N 1
ATOM 1452 C CA . THR A 1 179 ? -15.869 -14.705 25.664 1.00 96.81 179 THR A CA 1
ATOM 1453 C C . THR A 1 179 ? -15.202 -16.040 25.992 1.00 96.81 179 THR A C 1
ATOM 1455 O O . THR A 1 179 ? -15.863 -17.072 25.945 1.00 96.81 179 THR A O 1
ATOM 1458 N N . GLY A 1 180 ? -13.896 -16.052 26.267 1.00 96.44 180 GLY A N 1
ATOM 1459 C CA . GLY A 1 180 ? -13.077 -17.264 26.374 1.00 96.44 180 GLY A CA 1
ATOM 1460 C C . GLY A 1 180 ? -12.848 -17.994 25.044 1.00 96.44 180 GLY A C 1
ATOM 1461 O O . GLY A 1 180 ? -12.171 -19.018 25.020 1.00 96.44 180 GLY A O 1
ATOM 1462 N N . GLN A 1 181 ? -13.394 -17.495 23.930 1.00 96.81 181 GLN A N 1
ATOM 1463 C CA . GLN A 1 181 ? -13.350 -18.161 22.629 1.00 96.81 181 GLN A CA 1
ATOM 1464 C C . GLN A 1 181 ? -12.381 -17.467 21.673 1.00 96.81 181 GLN A C 1
ATOM 1466 O O . GLN A 1 181 ? -12.262 -16.238 21.649 1.00 96.81 181 GLN A O 1
ATOM 1471 N N . ILE A 1 182 ? -11.702 -18.261 20.842 1.00 97.25 182 ILE A N 1
ATOM 1472 C CA . ILE A 1 182 ? -10.832 -17.741 19.786 1.00 97.25 182 ILE A CA 1
ATOM 1473 C C . ILE A 1 182 ? -11.700 -17.045 18.719 1.00 97.25 182 ILE A C 1
ATOM 1475 O O . ILE A 1 182 ? -12.620 -17.664 18.179 1.00 97.25 182 ILE A O 1
ATOM 1479 N N . PRO A 1 183 ? -11.417 -15.780 18.363 1.00 98.00 183 PRO A N 1
ATOM 1480 C CA . PRO A 1 183 ? -12.156 -15.067 17.326 1.00 98.00 183 PRO A CA 1
ATOM 1481 C C . PRO A 1 183 ? -12.135 -15.777 15.968 1.00 98.00 183 PRO A C 1
ATOM 1483 O O . PRO A 1 183 ? -11.070 -16.120 15.454 1.00 98.00 183 PRO A O 1
ATOM 1486 N N . LYS A 1 184 ? -13.293 -15.899 15.307 1.00 98.12 184 LYS A N 1
ATOM 1487 C CA . LYS A 1 184 ? -13.379 -16.461 13.944 1.00 98.12 184 LYS A CA 1
ATOM 1488 C C . LYS A 1 184 ? -12.511 -15.693 12.946 1.00 98.12 184 LYS A C 1
ATOM 1490 O O . LYS A 1 184 ? -11.935 -16.293 12.046 1.00 98.12 184 LYS A O 1
ATOM 1495 N N . GLN A 1 185 ? -12.390 -14.377 13.117 1.00 98.12 185 GLN A N 1
ATOM 1496 C CA . GLN A 1 185 ? -11.514 -13.540 12.299 1.00 98.12 185 GLN A CA 1
ATOM 1497 C C . GLN A 1 185 ? -10.030 -13.923 12.453 1.00 98.12 185 GLN A C 1
ATOM 1499 O O . GLN A 1 185 ? -9.313 -13.932 11.459 1.00 98.12 185 GLN A O 1
ATOM 1504 N N . PHE A 1 186 ? -9.573 -14.299 13.655 1.00 98.50 186 PHE A N 1
ATOM 1505 C CA . PHE A 1 186 ? -8.214 -14.818 13.858 1.00 98.50 186 PHE A CA 1
ATOM 1506 C C . PHE A 1 186 ? -8.022 -16.151 13.127 1.00 98.50 186 PHE A C 1
ATOM 1508 O O . PHE A 1 186 ? -7.043 -16.317 12.410 1.00 98.50 186 PHE A O 1
ATOM 1515 N N . LEU A 1 187 ? -8.990 -17.069 13.231 1.00 98.44 187 LEU A N 1
ATOM 1516 C CA . LEU A 1 187 ? -8.934 -18.354 12.522 1.00 98.44 187 LEU A CA 1
ATOM 1517 C C . LEU A 1 187 ? -8.869 -18.169 10.998 1.00 98.44 187 LEU A C 1
ATOM 1519 O O . LEU A 1 187 ? -8.085 -18.840 10.332 1.00 98.44 187 LEU A O 1
ATOM 1523 N N . GLY A 1 188 ? -9.645 -17.227 10.452 1.00 98.44 188 GLY A N 1
ATOM 1524 C CA . GLY A 1 188 ? -9.594 -16.889 9.027 1.00 98.44 188 GLY A CA 1
ATOM 1525 C C . GLY A 1 188 ? -8.261 -16.293 8.597 1.00 98.44 188 GLY A C 1
ATOM 1526 O O . GLY A 1 188 ? -7.786 -16.588 7.503 1.00 98.44 188 GLY A O 1
ATOM 1527 N N . TRP A 1 189 ? -7.634 -15.503 9.469 1.00 98.38 189 TRP A N 1
ATOM 1528 C CA . TRP A 1 189 ? -6.294 -14.978 9.235 1.00 98.38 189 TRP A CA 1
ATOM 1529 C C . TRP A 1 189 ? -5.250 -16.098 9.240 1.00 98.38 189 TRP A C 1
ATOM 1531 O O . TRP A 1 189 ? -4.494 -16.202 8.281 1.00 98.38 189 TRP A O 1
ATOM 1541 N N . VAL A 1 190 ? -5.256 -16.985 10.243 1.00 98.19 190 VAL A N 1
ATOM 1542 C CA . VAL A 1 190 ? -4.338 -18.139 10.310 1.00 98.19 190 VAL A CA 1
ATOM 1543 C C . VAL A 1 190 ? -4.477 -19.023 9.071 1.00 98.19 190 VAL A C 1
ATOM 1545 O O . VAL A 1 190 ? -3.478 -19.315 8.419 1.00 98.19 190 VAL A O 1
ATOM 1548 N N . ALA A 1 191 ? -5.705 -19.404 8.705 1.00 98.19 191 ALA A N 1
ATOM 1549 C CA . ALA A 1 191 ? -5.956 -20.251 7.540 1.00 98.19 191 ALA A CA 1
ATOM 1550 C C . ALA A 1 191 ? -5.436 -19.614 6.238 1.00 98.19 191 ALA A C 1
ATOM 1552 O O . ALA A 1 191 ? -4.763 -20.273 5.447 1.00 98.19 191 ALA A O 1
ATOM 1553 N N . ALA A 1 192 ? -5.697 -18.319 6.033 1.00 97.62 192 ALA A N 1
ATOM 1554 C CA . ALA A 1 192 ? -5.216 -17.601 4.857 1.00 97.62 192 ALA A CA 1
ATOM 1555 C C . ALA A 1 192 ? -3.690 -17.428 4.855 1.00 97.62 192 ALA A C 1
ATOM 1557 O O . ALA A 1 192 ? -3.070 -17.595 3.811 1.00 97.62 192 ALA A O 1
ATOM 1558 N N . MET A 1 193 ? -3.070 -17.142 6.004 1.00 96.62 193 MET A N 1
ATOM 1559 C CA . MET A 1 193 ? -1.612 -17.039 6.121 1.00 96.62 193 MET A CA 1
ATOM 1560 C C . MET A 1 193 ? -0.925 -18.373 5.825 1.00 96.62 193 MET A C 1
ATOM 1562 O O . MET A 1 193 ? 0.065 -18.379 5.102 1.00 96.62 193 MET A O 1
ATOM 1566 N N . ILE A 1 194 ? -1.467 -19.496 6.313 1.00 95.88 194 ILE A N 1
ATOM 1567 C CA . ILE A 1 194 ? -0.961 -20.837 5.979 1.00 95.88 194 ILE A CA 1
ATOM 1568 C C . ILE A 1 194 ? -1.011 -21.060 4.469 1.00 95.88 194 ILE A C 1
ATOM 1570 O O . ILE A 1 194 ? -0.049 -21.556 3.902 1.00 95.88 194 ILE A O 1
ATOM 1574 N N . PHE A 1 195 ? -2.089 -20.664 3.794 1.00 95.38 195 PHE A N 1
ATOM 1575 C CA . PHE A 1 195 ? -2.169 -20.815 2.343 1.00 95.38 195 PHE A CA 1
ATOM 1576 C C . PHE A 1 195 ? -1.178 -19.895 1.608 1.00 95.38 195 PHE A C 1
ATOM 1578 O O . PHE A 1 195 ? -0.388 -20.360 0.792 1.00 95.38 195 PHE A O 1
ATOM 1585 N N . ILE A 1 196 ? -1.180 -18.598 1.931 1.00 95.06 196 ILE A N 1
ATOM 1586 C CA . ILE A 1 196 ? -0.367 -17.576 1.254 1.00 95.06 196 ILE A CA 1
ATOM 1587 C C . ILE A 1 196 ? 1.132 -17.811 1.470 1.00 95.06 196 ILE A C 1
ATOM 1589 O O . ILE A 1 196 ? 1.905 -17.684 0.527 1.00 95.06 196 ILE A O 1
ATOM 1593 N N . TYR A 1 197 ? 1.549 -18.135 2.695 1.00 94.44 197 TYR A N 1
ATOM 1594 C CA . TYR A 1 197 ? 2.962 -18.286 3.055 1.00 94.44 197 TYR A CA 1
ATOM 1595 C C . TYR A 1 197 ? 3.430 -19.739 3.079 1.00 94.44 197 TYR A C 1
ATOM 1597 O O . TYR A 1 197 ? 4.611 -19.986 2.851 1.00 94.44 197 TYR A O 1
ATOM 1605 N N . GLY A 1 198 ? 2.536 -20.704 3.305 1.00 94.88 198 GLY A N 1
ATOM 1606 C CA . GLY A 1 198 ? 2.879 -22.127 3.305 1.00 94.88 198 GLY A CA 1
ATOM 1607 C C . GLY A 1 198 ? 3.208 -22.661 1.915 1.00 94.88 198 GLY A C 1
ATOM 1608 O O . GLY A 1 198 ? 4.162 -23.419 1.790 1.00 94.88 198 GLY A O 1
ATOM 1609 N N . ILE A 1 199 ? 2.503 -22.222 0.863 1.00 93.44 199 ILE A N 1
ATOM 1610 C CA . ILE A 1 199 ? 2.834 -22.608 -0.522 1.00 93.44 199 ILE A CA 1
ATOM 1611 C C . ILE A 1 199 ? 4.287 -22.229 -0.879 1.00 93.44 199 ILE A C 1
ATOM 1613 O O . ILE A 1 199 ? 5.025 -23.110 -1.315 1.00 93.44 199 ILE A O 1
ATOM 1617 N N . PRO A 1 200 ? 4.751 -20.986 -0.647 1.00 94.12 200 PRO A N 1
ATOM 1618 C CA . PRO A 1 200 ? 6.155 -20.615 -0.814 1.00 94.12 200 PRO A CA 1
ATOM 1619 C C . PRO A 1 200 ? 7.158 -21.533 -0.102 1.00 94.12 200 PRO A C 1
ATOM 1621 O O . PRO A 1 200 ? 8.192 -21.850 -0.681 1.00 94.12 200 PRO A O 1
ATOM 1624 N N . PHE A 1 201 ? 6.853 -22.010 1.112 1.00 94.81 201 PHE A N 1
ATOM 1625 C CA . PHE A 1 201 ? 7.724 -22.952 1.831 1.00 94.81 201 PHE A CA 1
ATOM 1626 C C . PHE A 1 201 ? 7.819 -24.330 1.168 1.00 94.81 201 PHE A C 1
ATOM 1628 O O . PHE A 1 201 ? 8.824 -25.009 1.352 1.00 94.81 201 PHE A O 1
ATOM 1635 N N . LEU A 1 202 ? 6.814 -24.742 0.391 1.00 94.06 202 LEU A N 1
ATOM 1636 C CA . LEU A 1 202 ? 6.883 -25.975 -0.398 1.00 94.06 202 LEU A CA 1
ATOM 1637 C C . LEU A 1 202 ? 7.767 -25.815 -1.641 1.00 94.06 202 LEU A C 1
ATOM 1639 O O . LEU A 1 202 ? 8.329 -26.799 -2.109 1.00 94.06 202 LEU A O 1
ATOM 1643 N N . VAL A 1 203 ? 7.875 -24.595 -2.178 1.00 92.56 203 VAL A N 1
ATOM 1644 C CA . VAL A 1 203 ? 8.636 -24.315 -3.406 1.00 92.56 203 VAL A CA 1
ATOM 1645 C C . VAL A 1 203 ? 10.100 -23.985 -3.110 1.00 92.56 203 VAL A C 1
ATOM 1647 O O . VAL A 1 203 ? 10.983 -24.490 -3.793 1.00 92.56 203 VAL A O 1
ATOM 1650 N N . ALA A 1 204 ? 10.368 -23.163 -2.094 1.00 93.31 204 ALA A N 1
ATOM 1651 C CA . ALA A 1 204 ? 11.720 -22.762 -1.702 1.00 93.31 204 ALA A CA 1
ATOM 1652 C C . ALA A 1 204 ? 11.816 -22.665 -0.169 1.00 93.31 204 ALA A C 1
ATOM 1654 O O . ALA A 1 204 ? 11.603 -21.592 0.383 1.00 93.31 204 ALA A O 1
ATOM 1655 N N . PRO A 1 205 ? 12.092 -23.761 0.558 1.00 93.94 205 PRO A N 1
ATOM 1656 C CA . PRO A 1 205 ? 11.979 -23.813 2.023 1.00 93.94 205 PRO A CA 1
ATOM 1657 C C . PRO A 1 205 ? 12.781 -22.753 2.798 1.00 93.94 205 PRO A C 1
ATOM 1659 O O . PRO A 1 205 ? 12.398 -22.367 3.903 1.00 93.94 205 PRO A O 1
ATOM 1662 N N . ASP A 1 206 ? 13.877 -22.264 2.229 1.00 94.06 206 ASP A N 1
ATOM 1663 C CA . ASP A 1 206 ? 14.782 -21.271 2.807 1.00 94.06 206 ASP A CA 1
ATOM 1664 C C . ASP A 1 206 ? 14.466 -19.821 2.389 1.00 94.06 206 ASP A C 1
ATOM 1666 O O . ASP A 1 206 ? 15.156 -18.893 2.825 1.00 94.06 206 ASP A O 1
ATOM 1670 N N . TRP A 1 207 ? 13.389 -19.591 1.621 1.00 93.75 207 TRP A N 1
ATOM 1671 C CA . TRP A 1 207 ? 13.021 -18.272 1.084 1.00 93.75 207 TRP A CA 1
ATOM 1672 C C . TRP A 1 207 ? 12.927 -17.184 2.154 1.00 93.75 207 TRP A C 1
ATOM 1674 O O . TRP A 1 207 ? 13.279 -16.034 1.905 1.00 93.75 207 TRP A O 1
ATOM 1684 N N . LEU A 1 208 ? 12.453 -17.532 3.358 1.00 93.44 208 LEU A N 1
ATOM 1685 C CA . LEU A 1 208 ? 12.307 -16.571 4.448 1.00 93.44 208 LEU A CA 1
ATOM 1686 C C . LEU A 1 208 ? 13.677 -16.060 4.903 1.00 93.44 208 LEU A C 1
ATOM 1688 O O . LEU A 1 208 ? 13.837 -14.863 5.127 1.00 93.44 208 LEU A O 1
ATOM 1692 N N . SER A 1 209 ? 14.663 -16.955 5.007 1.00 93.44 209 SER A N 1
ATOM 1693 C CA . SER A 1 209 ? 16.033 -16.586 5.364 1.00 93.44 209 SER A CA 1
ATOM 1694 C C . SER A 1 209 ? 16.664 -15.725 4.273 1.00 93.44 209 SER A C 1
ATOM 1696 O O . SER A 1 209 ? 17.239 -14.684 4.584 1.00 93.44 209 SER A O 1
ATOM 1698 N N . GLN A 1 210 ? 16.501 -16.118 3.005 1.00 91.81 210 GLN A N 1
ATOM 1699 C CA . GLN A 1 210 ? 17.005 -15.351 1.861 1.00 91.81 210 GLN A CA 1
ATOM 1700 C C . GLN A 1 210 ? 16.371 -13.955 1.777 1.00 91.81 210 GLN A C 1
ATOM 1702 O O . GLN A 1 210 ? 17.056 -12.967 1.532 1.00 91.81 210 GLN A O 1
ATOM 1707 N N . TRP A 1 211 ? 15.064 -13.837 2.015 1.00 91.69 211 TRP A N 1
ATOM 1708 C CA . TRP A 1 211 ? 14.383 -12.544 2.007 1.00 91.69 211 TRP A CA 1
ATOM 1709 C C . TRP A 1 211 ? 14.881 -11.630 3.130 1.00 91.69 211 TRP A C 1
ATOM 1711 O O . TRP A 1 211 ? 15.154 -10.453 2.899 1.00 91.69 211 TRP A O 1
ATOM 1721 N N . LEU A 1 212 ? 15.032 -12.166 4.345 1.00 89.69 212 LEU A N 1
ATOM 1722 C CA . LEU A 1 212 ? 15.491 -11.390 5.499 1.00 89.69 212 LEU A CA 1
ATOM 1723 C C . LEU A 1 212 ? 16.958 -10.952 5.379 1.00 89.69 212 LEU A C 1
ATOM 1725 O O . LEU A 1 212 ? 17.318 -9.920 5.946 1.00 89.69 212 LEU A O 1
ATOM 1729 N N . SER A 1 213 ? 17.791 -11.683 4.630 1.00 88.69 213 SER A N 1
ATOM 1730 C CA . SER A 1 213 ? 19.176 -11.284 4.348 1.00 88.69 213 SER A CA 1
ATOM 1731 C C . SER A 1 213 ? 19.303 -10.206 3.265 1.00 88.69 213 SER A C 1
ATOM 1733 O O . SER A 1 213 ? 20.389 -9.659 3.094 1.00 88.69 213 SER A O 1
ATOM 1735 N N . HIS A 1 214 ? 18.212 -9.867 2.569 1.00 86.31 214 HIS A N 1
ATOM 1736 C CA . HIS A 1 214 ? 18.157 -8.822 1.542 1.00 86.31 214 HIS A CA 1
ATOM 1737 C C . HIS A 1 214 ? 17.205 -7.694 1.968 1.00 86.31 214 HIS A C 1
ATOM 1739 O O . HIS A 1 214 ? 16.147 -7.490 1.358 1.00 86.31 214 HIS A O 1
ATOM 1745 N N . PRO A 1 215 ? 17.536 -6.964 3.054 1.00 76.38 215 PRO A N 1
ATOM 1746 C CA . PRO A 1 215 ? 16.674 -5.914 3.555 1.00 76.38 215 PRO A CA 1
ATOM 1747 C C . PRO A 1 215 ? 16.518 -4.819 2.506 1.00 76.38 215 PRO A C 1
ATOM 1749 O O . PRO A 1 215 ? 17.462 -4.412 1.829 1.00 76.38 215 PRO A O 1
ATOM 1752 N N . ARG A 1 216 ? 15.295 -4.308 2.408 1.00 72.81 216 ARG A N 1
ATOM 1753 C CA . ARG A 1 216 ? 14.975 -3.224 1.490 1.00 72.81 216 ARG A CA 1
ATOM 1754 C C . ARG A 1 216 ? 15.806 -1.972 1.824 1.00 72.81 216 ARG A C 1
ATOM 1756 O O . ARG A 1 216 ? 15.738 -1.510 2.965 1.00 72.81 216 ARG A O 1
ATOM 1763 N N . PRO A 1 217 ? 16.519 -1.375 0.856 1.00 71.56 217 PRO A N 1
ATOM 1764 C CA . PRO A 1 217 ? 17.232 -0.120 1.078 1.00 71.56 217 PRO A CA 1
ATOM 1765 C C . PRO A 1 217 ? 16.260 1.062 1.250 1.00 71.56 217 PRO A C 1
ATOM 1767 O O . PRO A 1 217 ? 15.164 1.092 0.681 1.00 71.56 217 PRO A O 1
ATOM 1770 N N . LEU A 1 218 ? 16.669 2.056 2.044 1.00 67.62 218 LEU A N 1
ATOM 1771 C CA . LEU A 1 218 ? 15.939 3.315 2.218 1.00 67.62 218 LEU A CA 1
ATOM 1772 C C . LEU A 1 218 ? 16.209 4.230 1.014 1.00 67.62 218 LEU A C 1
ATOM 1774 O O . LEU A 1 218 ? 17.133 5.039 1.036 1.00 67.62 218 LEU A O 1
ATOM 1778 N N . PHE A 1 219 ? 15.413 4.095 -0.045 1.00 69.75 219 PHE A N 1
ATOM 1779 C CA . PHE A 1 219 ? 15.502 4.972 -1.213 1.00 69.75 219 PHE A CA 1
ATOM 1780 C C . PHE A 1 219 ? 14.757 6.283 -0.969 1.00 69.75 219 PHE A C 1
ATOM 1782 O O . PHE A 1 219 ? 13.528 6.281 -0.889 1.00 69.75 219 PHE A O 1
ATOM 1789 N N . GLU A 1 220 ? 15.483 7.404 -0.913 1.00 68.00 220 GLU A N 1
ATOM 1790 C CA . GLU A 1 220 ? 14.900 8.729 -0.663 1.00 68.00 220 GLU A CA 1
ATOM 1791 C C . GLU A 1 220 ? 13.704 9.000 -1.575 1.00 68.00 220 GLU A C 1
ATOM 1793 O O . GLU A 1 220 ? 12.622 9.289 -1.069 1.00 68.00 220 GLU A O 1
ATOM 1798 N N . ARG A 1 221 ? 13.875 8.825 -2.895 1.00 70.06 221 ARG A N 1
ATOM 1799 C CA . ARG A 1 221 ? 12.836 9.062 -3.909 1.00 70.06 221 ARG A CA 1
ATOM 1800 C C . ARG A 1 221 ? 11.526 8.354 -3.590 1.00 70.06 221 ARG A C 1
ATOM 1802 O O . ARG A 1 221 ? 10.461 8.926 -3.800 1.00 70.06 221 ARG A O 1
ATOM 1809 N N . ALA A 1 222 ? 11.618 7.133 -3.088 1.00 78.62 222 ALA A N 1
ATOM 1810 C CA . ALA A 1 222 ? 10.491 6.233 -2.991 1.00 78.62 222 ALA A CA 1
ATOM 1811 C C . ALA A 1 222 ? 9.796 6.328 -1.615 1.00 78.62 222 ALA A C 1
ATOM 1813 O O . ALA A 1 222 ? 8.654 5.899 -1.485 1.00 78.62 222 ALA A O 1
ATOM 1814 N N . LEU A 1 223 ? 10.429 6.936 -0.602 1.00 87.81 223 LEU A N 1
ATOM 1815 C CA . LEU A 1 223 ? 9.827 7.185 0.712 1.00 87.81 223 LEU A CA 1
ATOM 1816 C C . LEU A 1 223 ? 8.675 8.198 0.622 1.00 87.81 223 LEU A C 1
ATOM 1818 O O . LEU A 1 223 ? 8.871 9.335 0.184 1.00 87.81 223 LEU A O 1
ATOM 1822 N N . ALA A 1 224 ? 7.497 7.811 1.121 1.00 90.00 224 ALA A N 1
ATOM 1823 C CA . ALA A 1 224 ? 6.330 8.697 1.217 1.00 90.00 224 ALA A CA 1
ATOM 1824 C C . ALA A 1 224 ? 5.973 9.126 2.641 1.00 90.00 224 ALA A C 1
ATOM 1826 O O . ALA A 1 224 ? 5.175 10.048 2.822 1.00 90.00 224 ALA A O 1
ATOM 1827 N N . GLY A 1 225 ? 6.565 8.491 3.655 1.00 92.44 225 GLY A N 1
ATOM 1828 C CA . GLY A 1 225 ? 6.386 8.915 5.037 1.00 92.44 225 GLY A CA 1
ATOM 1829 C C . GLY A 1 225 ? 6.959 10.311 5.265 1.00 92.44 225 GLY A C 1
ATOM 1830 O O . GLY A 1 225 ? 8.147 10.539 5.046 1.00 92.44 225 GLY A O 1
ATOM 1831 N N . PHE A 1 226 ? 6.125 11.233 5.746 1.00 94.94 226 PHE A N 1
ATOM 1832 C CA . PHE A 1 226 ? 6.514 12.608 6.064 1.00 94.94 226 PHE A CA 1
ATOM 1833 C C . PHE A 1 226 ? 7.709 12.681 7.020 1.00 94.94 226 PHE A C 1
ATOM 1835 O O . PHE A 1 226 ? 8.682 13.377 6.741 1.00 94.94 226 PHE A O 1
ATOM 1842 N N . VAL A 1 227 ? 7.668 11.926 8.122 1.00 95.38 227 VAL A N 1
ATOM 1843 C CA . VAL A 1 227 ? 8.758 11.903 9.109 1.00 95.38 227 VAL A CA 1
ATOM 1844 C C . VAL A 1 227 ? 10.038 11.289 8.534 1.00 95.38 227 VAL A C 1
ATOM 1846 O O . VAL A 1 227 ? 11.054 11.980 8.525 1.00 95.38 227 VAL A O 1
ATOM 1849 N N . PRO A 1 228 ? 10.045 10.034 8.041 1.00 94.31 228 PRO A N 1
ATOM 1850 C CA . PRO A 1 228 ? 11.278 9.419 7.556 1.00 94.31 228 PRO A CA 1
ATOM 1851 C C . PRO A 1 228 ? 11.879 10.171 6.365 1.00 94.31 228 PRO A C 1
ATOM 1853 O O . PRO A 1 228 ? 13.090 10.368 6.335 1.00 94.31 228 PRO A O 1
ATOM 1856 N N . ARG A 1 229 ? 11.065 10.672 5.426 1.00 93.12 229 ARG A N 1
ATOM 1857 C CA . ARG A 1 229 ? 11.582 11.499 4.329 1.00 93.12 229 ARG A CA 1
ATOM 1858 C C . ARG A 1 229 ? 12.159 12.818 4.835 1.00 93.12 229 ARG A C 1
ATOM 1860 O O . ARG A 1 229 ? 13.251 13.186 4.424 1.00 93.12 229 ARG A O 1
ATOM 1867 N N . GLY A 1 230 ? 11.468 13.501 5.748 1.00 93.94 230 GLY A N 1
ATOM 1868 C CA . GLY A 1 230 ? 11.965 14.740 6.345 1.00 93.94 230 GLY A CA 1
ATOM 1869 C C . GLY A 1 230 ? 13.319 14.556 7.033 1.00 93.94 230 GLY A C 1
ATOM 1870 O O . GLY A 1 230 ? 14.210 15.374 6.845 1.00 93.94 230 GLY A O 1
ATOM 1871 N N . LEU A 1 231 ? 13.511 13.454 7.766 1.00 94.19 231 LEU A N 1
ATOM 1872 C CA . LEU A 1 231 ? 14.801 13.132 8.386 1.00 94.19 231 LEU A CA 1
ATOM 1873 C C . LEU A 1 231 ? 15.903 12.910 7.337 1.00 94.19 231 LEU A C 1
ATOM 1875 O O . LEU A 1 231 ? 16.987 13.471 7.476 1.00 94.19 231 LEU A O 1
ATOM 1879 N N . VAL A 1 232 ? 15.617 12.158 6.269 1.00 92.00 232 VAL A N 1
ATOM 1880 C CA . VAL A 1 232 ? 16.570 11.930 5.166 1.00 92.00 232 VAL A CA 1
ATOM 1881 C C . VAL A 1 232 ? 16.944 13.241 4.468 1.00 92.00 232 VAL A C 1
ATOM 1883 O O . VAL A 1 232 ? 18.125 13.500 4.268 1.00 92.00 232 VAL A O 1
ATOM 1886 N N . MET A 1 233 ? 15.971 14.108 4.174 1.00 90.81 233 MET A N 1
ATOM 1887 C CA . MET A 1 233 ? 16.218 15.412 3.539 1.00 90.81 233 MET A CA 1
ATOM 1888 C C . MET A 1 233 ? 17.020 16.376 4.424 1.00 90.81 233 MET A C 1
ATOM 1890 O O . MET A 1 233 ? 17.670 17.285 3.915 1.00 90.81 233 MET A O 1
ATOM 1894 N N . LEU A 1 234 ? 16.995 16.181 5.744 1.00 93.31 234 LEU A N 1
ATOM 1895 C CA . LEU A 1 234 ? 17.845 16.899 6.698 1.00 93.31 234 LEU A CA 1
ATOM 1896 C C . LEU A 1 23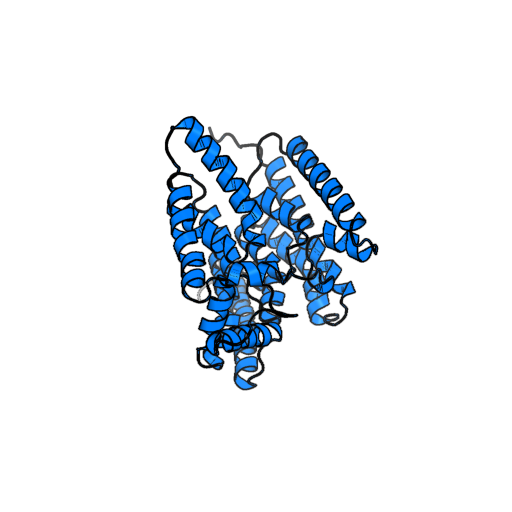4 ? 19.254 16.285 6.822 1.00 93.31 234 LEU A C 1
ATOM 1898 O O . LEU A 1 234 ? 20.033 16.729 7.664 1.00 93.31 234 LEU A O 1
ATOM 1902 N N . GLY A 1 235 ? 19.584 15.262 6.026 1.00 92.44 235 GLY A N 1
ATOM 1903 C CA . GLY A 1 235 ? 20.864 14.550 6.077 1.00 92.44 235 GLY A CA 1
ATOM 1904 C C . GLY A 1 235 ? 21.019 13.641 7.300 1.00 92.44 235 GLY A C 1
ATOM 1905 O O . GLY A 1 235 ? 22.139 13.307 7.689 1.00 92.44 235 GLY A O 1
ATOM 1906 N N . ILE A 1 236 ? 19.916 13.260 7.954 1.00 92.38 236 ILE A N 1
ATOM 1907 C CA . ILE A 1 236 ? 19.935 12.427 9.161 1.00 92.38 236 ILE A CA 1
ATOM 1908 C C . ILE A 1 236 ? 19.850 10.952 8.756 1.00 92.38 236 ILE A C 1
ATOM 1910 O O . ILE A 1 236 ? 18.834 10.493 8.233 1.00 92.38 236 ILE A O 1
ATOM 1914 N N . HIS A 1 237 ? 20.898 10.187 9.071 1.00 90.50 237 HIS A N 1
ATOM 1915 C CA . HIS A 1 237 ? 21.032 8.769 8.716 1.00 90.50 237 HIS A CA 1
ATOM 1916 C C . HIS A 1 237 ? 21.478 7.901 9.909 1.00 90.50 237 HIS A C 1
ATOM 1918 O O . HIS A 1 237 ? 21.731 8.394 11.012 1.00 90.50 237 HIS A O 1
ATOM 1924 N N . GLY A 1 238 ? 21.564 6.582 9.698 1.00 89.75 238 GLY A N 1
ATOM 1925 C CA . GLY A 1 238 ? 22.088 5.627 10.681 1.00 89.75 238 GLY A CA 1
ATOM 1926 C C . GLY A 1 238 ? 21.303 5.605 11.998 1.00 89.75 238 GLY A C 1
ATOM 1927 O O . GLY A 1 238 ? 20.077 5.693 12.014 1.00 89.75 238 GLY A O 1
ATOM 1928 N N . TRP A 1 239 ? 22.005 5.490 13.126 1.00 93.69 239 TRP A N 1
ATOM 1929 C CA . TRP A 1 239 ? 21.378 5.434 14.453 1.00 93.69 239 TRP A CA 1
ATOM 1930 C C . TRP A 1 239 ? 20.604 6.705 14.820 1.00 93.69 239 TRP A C 1
ATOM 1932 O O . TRP A 1 239 ? 19.568 6.613 15.479 1.00 93.69 239 TRP A O 1
ATOM 1942 N N . ALA A 1 240 ? 21.063 7.876 14.364 1.00 95.44 240 ALA A N 1
ATOM 1943 C CA . ALA A 1 240 ? 20.379 9.144 14.609 1.00 95.44 240 ALA A CA 1
ATOM 1944 C C . ALA A 1 240 ? 18.999 9.178 13.935 1.00 95.44 240 ALA A C 1
ATOM 1946 O O . ALA A 1 240 ? 18.024 9.603 14.556 1.00 95.44 240 ALA A O 1
ATOM 1947 N N . PHE A 1 241 ? 18.904 8.660 12.704 1.00 94.25 241 PHE A N 1
ATOM 1948 C CA . PHE A 1 241 ? 17.634 8.510 11.992 1.00 94.25 241 PHE A CA 1
ATOM 1949 C C . PHE A 1 241 ? 16.651 7.660 12.796 1.00 94.25 241 PHE A C 1
ATOM 1951 O O . PHE A 1 241 ? 15.547 8.114 13.097 1.00 94.25 241 PHE A O 1
ATOM 1958 N N . TRP A 1 242 ? 17.064 6.454 13.198 1.00 95.00 242 TRP A N 1
ATOM 1959 C CA . TRP A 1 242 ? 16.193 5.529 13.924 1.00 95.00 242 TRP A CA 1
ATOM 1960 C C . TRP A 1 242 ? 15.784 6.072 15.296 1.00 95.00 242 TRP A C 1
ATOM 1962 O O . TRP A 1 242 ? 14.610 5.989 15.654 1.00 95.00 242 TRP A O 1
ATOM 1972 N N . GLY A 1 243 ? 16.713 6.681 16.040 1.00 97.25 243 GLY A N 1
ATOM 1973 C CA . GLY A 1 243 ? 16.431 7.280 17.346 1.00 97.25 243 GLY A CA 1
ATOM 1974 C C . GLY A 1 243 ? 15.409 8.415 17.265 1.00 97.25 243 GLY A C 1
ATOM 1975 O O . GLY A 1 243 ? 14.399 8.392 17.972 1.00 97.25 243 GLY A O 1
ATOM 1976 N N . LEU A 1 244 ? 15.620 9.377 16.360 1.00 97.12 244 LEU A N 1
ATOM 1977 C CA . LEU A 1 244 ? 14.691 10.497 16.171 1.00 97.12 244 LEU A CA 1
ATOM 1978 C C . LEU A 1 244 ? 13.338 10.035 15.630 1.00 97.12 244 LEU A C 1
ATOM 1980 O O . LEU A 1 244 ? 12.298 10.496 16.104 1.00 97.12 244 LEU A O 1
ATOM 1984 N N . TRP A 1 245 ? 13.333 9.091 14.690 1.00 96.69 245 TRP A N 1
ATOM 1985 C CA . TRP A 1 245 ? 12.107 8.499 14.169 1.00 96.69 245 TRP A CA 1
ATOM 1986 C C . TRP A 1 245 ? 11.263 7.842 15.273 1.00 96.69 245 TRP A C 1
ATOM 1988 O O . TRP A 1 245 ? 10.057 8.101 15.342 1.00 96.69 245 TRP A O 1
ATOM 1998 N N . VAL A 1 246 ? 11.876 7.047 16.163 1.00 97.06 246 VAL A N 1
ATOM 1999 C CA . VAL A 1 246 ? 11.180 6.433 17.311 1.00 97.06 246 VAL A CA 1
ATOM 2000 C C . VAL A 1 246 ? 10.599 7.510 18.222 1.00 97.06 246 VAL A C 1
ATOM 2002 O O . VAL A 1 246 ? 9.422 7.438 18.575 1.00 97.06 246 VAL A O 1
ATOM 2005 N N . ILE A 1 247 ? 11.385 8.534 18.569 1.00 97.50 247 ILE A N 1
ATOM 2006 C CA . ILE A 1 247 ? 10.935 9.625 19.444 1.00 97.50 247 ILE A CA 1
ATOM 2007 C C . ILE A 1 247 ? 9.719 10.338 18.837 1.00 97.50 247 ILE A C 1
ATOM 2009 O O . ILE A 1 247 ? 8.689 10.466 19.498 1.00 97.50 247 ILE A O 1
ATOM 2013 N N . ILE A 1 248 ? 9.793 10.752 17.568 1.00 96.94 248 ILE A N 1
ATOM 2014 C CA . ILE A 1 248 ? 8.692 11.449 16.879 1.00 96.94 248 ILE A CA 1
ATOM 2015 C C . ILE A 1 248 ? 7.456 10.544 16.767 1.00 96.94 248 ILE A C 1
ATOM 2017 O O . ILE A 1 248 ? 6.326 10.986 17.000 1.00 96.94 248 ILE A O 1
ATOM 2021 N N . THR A 1 249 ? 7.655 9.264 16.454 1.00 96.00 249 THR A N 1
ATOM 2022 C CA . THR A 1 249 ? 6.585 8.260 16.390 1.00 96.00 249 THR A CA 1
ATOM 2023 C C . THR A 1 249 ? 5.862 8.131 17.730 1.00 96.00 249 THR A C 1
ATOM 2025 O O . THR A 1 249 ? 4.637 8.238 17.776 1.00 96.00 249 THR A O 1
ATOM 2028 N N . LEU A 1 250 ? 6.596 7.984 18.836 1.00 96.44 250 LEU A N 1
ATOM 2029 C CA . LEU A 1 250 ? 6.013 7.864 20.174 1.00 96.44 250 LEU A CA 1
ATOM 2030 C C . LEU A 1 250 ? 5.302 9.149 20.609 1.00 96.44 250 LEU A C 1
ATOM 2032 O O . LEU A 1 250 ? 4.164 9.090 21.074 1.00 96.44 250 LEU A O 1
ATOM 2036 N N . LEU A 1 251 ? 5.930 10.312 20.418 1.00 96.25 251 LEU A N 1
ATOM 2037 C CA . LEU A 1 251 ? 5.335 11.603 20.775 1.00 96.25 251 LEU A CA 1
ATOM 2038 C C . LEU A 1 251 ? 4.049 11.871 19.985 1.00 96.25 251 LEU A C 1
ATOM 2040 O O . LEU A 1 251 ? 3.042 12.277 20.569 1.00 96.25 251 LEU A O 1
ATOM 2044 N N . SER A 1 252 ? 4.050 11.602 18.676 1.00 94.31 252 SER A N 1
ATOM 2045 C CA . SER A 1 252 ? 2.854 11.760 17.840 1.00 94.31 252 SER A CA 1
ATOM 2046 C C . SER A 1 252 ? 1.748 10.772 18.223 1.00 94.31 252 SER A C 1
ATOM 2048 O O . SER A 1 252 ? 0.581 11.163 18.284 1.00 94.31 252 SER A O 1
ATOM 2050 N N . PHE A 1 253 ? 2.089 9.528 18.573 1.00 92.88 253 PHE A N 1
ATOM 2051 C CA . PHE A 1 253 ? 1.114 8.547 19.050 1.00 92.88 253 PHE A CA 1
ATOM 2052 C C . PHE A 1 253 ? 0.484 8.958 20.388 1.00 92.88 253 PHE A C 1
ATOM 2054 O O . PHE A 1 253 ? -0.739 8.940 20.534 1.00 92.88 253 PHE A O 1
ATOM 2061 N N . VAL A 1 254 ? 1.292 9.408 21.354 1.00 92.44 254 VAL A N 1
ATOM 2062 C CA . VAL A 1 254 ? 0.800 9.939 22.638 1.00 92.44 254 VAL A CA 1
ATOM 2063 C C . VAL A 1 254 ? -0.096 11.160 22.413 1.00 92.44 254 VAL A C 1
ATOM 2065 O O . VAL A 1 254 ? -1.151 11.282 23.042 1.00 92.44 254 VAL A O 1
ATOM 2068 N N . TRP A 1 255 ? 0.276 12.041 21.480 1.00 90.94 255 TRP A N 1
ATOM 2069 C CA . TRP A 1 255 ? -0.547 13.187 21.104 1.00 90.94 255 TRP A CA 1
ATOM 2070 C C . TRP A 1 255 ? -1.919 12.755 20.565 1.00 90.94 255 TRP A C 1
ATOM 2072 O O . TRP A 1 255 ? -2.933 13.303 21.010 1.00 90.94 255 TRP A O 1
ATOM 2082 N N . ILE A 1 256 ? -1.974 11.743 19.690 1.00 88.88 256 ILE A N 1
ATOM 2083 C CA . ILE A 1 256 ? -3.234 11.163 19.193 1.00 88.88 256 ILE A CA 1
ATOM 2084 C C . ILE A 1 256 ? -4.086 10.666 20.358 1.00 88.88 256 ILE A C 1
ATOM 2086 O O . ILE A 1 256 ? -5.248 11.055 20.480 1.00 88.88 256 ILE A O 1
ATOM 2090 N N . LEU A 1 257 ? -3.514 9.845 21.242 1.00 86.94 257 LEU A N 1
ATOM 2091 C CA . LEU A 1 257 ? -4.251 9.270 22.370 1.00 86.94 257 LEU A CA 1
ATOM 2092 C C . LEU A 1 257 ? -4.848 10.351 23.282 1.00 86.94 257 LEU A C 1
ATOM 2094 O O . LEU A 1 257 ? -5.995 10.225 23.716 1.00 86.94 257 LEU A O 1
ATOM 2098 N N . LYS A 1 258 ? -4.109 11.442 23.524 1.00 87.00 258 LYS A N 1
ATOM 2099 C CA . LYS A 1 258 ? -4.563 12.560 24.365 1.00 87.00 258 LYS A CA 1
ATOM 2100 C C . LYS A 1 258 ? -5.736 13.333 23.752 1.00 87.00 258 LYS A C 1
ATOM 2102 O O . LYS A 1 258 ? -6.638 13.748 24.482 1.00 87.00 258 LYS A O 1
ATOM 2107 N N . HIS A 1 259 ? -5.733 13.547 22.436 1.00 84.62 259 HIS A N 1
ATOM 2108 C CA . HIS A 1 259 ? -6.698 14.441 21.782 1.00 84.62 259 HIS A CA 1
ATOM 2109 C C . HIS A 1 259 ? -7.899 13.719 21.165 1.00 84.62 259 HIS A C 1
ATOM 2111 O O . HIS A 1 259 ? -8.957 14.325 21.029 1.00 84.62 259 HIS A O 1
ATOM 2117 N N . VAL A 1 260 ? -7.783 12.426 20.850 1.00 80.06 260 VAL A N 1
ATOM 2118 C CA . VAL A 1 260 ? -8.868 11.647 20.222 1.00 80.06 260 VAL A CA 1
ATOM 2119 C C . VAL A 1 260 ? -9.880 11.100 21.247 1.00 80.06 260 VAL A C 1
ATOM 2121 O O . VAL A 1 260 ? -10.918 10.574 20.852 1.00 80.06 260 VAL A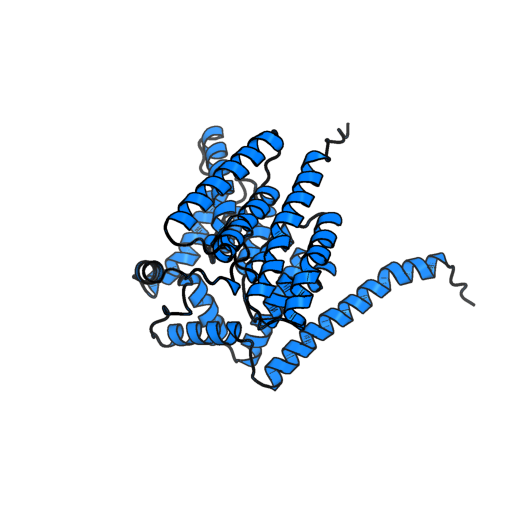 O 1
ATOM 2124 N N . ARG A 1 261 ? -9.622 11.257 22.561 1.00 62.12 261 ARG A N 1
ATOM 2125 C CA . ARG A 1 261 ? -10.547 11.010 23.698 1.00 62.12 261 ARG A CA 1
ATOM 2126 C C . ARG A 1 261 ? -11.587 9.893 23.442 1.00 62.12 261 ARG A C 1
ATOM 2128 O O . ARG A 1 261 ? -12.779 10.113 23.604 1.00 62.12 261 ARG A O 1
ATOM 2135 N N . GLN A 1 262 ? -11.107 8.693 23.081 1.00 57.53 262 GLN A N 1
ATOM 2136 C CA . GLN A 1 262 ? -11.852 7.429 22.860 1.00 57.53 262 GLN A CA 1
ATOM 2137 C C . GLN A 1 262 ? -12.397 7.109 21.449 1.00 57.53 262 GLN A C 1
ATOM 2139 O O . GLN A 1 262 ? -12.866 5.990 21.250 1.00 57.53 262 GLN A O 1
ATOM 2144 N N . LYS A 1 263 ? -12.269 7.977 20.437 1.00 72.06 263 LYS A N 1
ATOM 2145 C CA . LYS A 1 263 ? -12.688 7.674 19.044 1.00 72.06 263 LYS A CA 1
ATOM 2146 C C . LYS A 1 263 ? -11.538 7.241 18.129 1.00 72.06 263 LYS A C 1
ATOM 2148 O O . LYS A 1 263 ? -11.466 7.639 16.971 1.00 72.06 263 LYS A O 1
ATOM 2153 N N . LEU A 1 264 ? -10.594 6.470 18.661 1.00 84.88 264 LEU A N 1
ATOM 2154 C CA . LEU A 1 264 ? -9.517 5.936 17.837 1.00 84.88 264 LEU A CA 1
ATOM 2155 C C . LEU A 1 264 ? -10.128 4.909 16.881 1.00 84.88 264 LEU A C 1
ATOM 2157 O O . LEU A 1 264 ? -10.690 3.920 17.346 1.00 84.88 264 LEU A O 1
ATOM 2161 N N . ASP A 1 265 ? -10.046 5.150 15.578 1.00 89.31 265 ASP A N 1
ATOM 2162 C CA . ASP A 1 265 ? -10.471 4.198 14.557 1.00 89.31 265 ASP A CA 1
ATOM 2163 C C . ASP A 1 265 ? -9.284 3.747 13.694 1.00 89.31 265 ASP A C 1
ATOM 2165 O O . ASP A 1 265 ? -8.185 4.312 13.735 1.00 89.31 265 ASP A O 1
ATOM 2169 N N . LEU A 1 266 ? -9.504 2.669 12.941 1.00 92.50 266 LEU A N 1
ATOM 2170 C CA . LEU A 1 266 ? -8.497 2.106 12.047 1.00 92.50 266 LEU A CA 1
ATOM 2171 C C . LEU A 1 266 ? -8.068 3.113 10.972 1.00 92.50 266 LEU A C 1
ATOM 2173 O O . LEU A 1 266 ? -6.889 3.162 10.627 1.00 92.50 266 LEU A O 1
ATOM 2177 N N . ASP A 1 267 ? -9.004 3.900 10.446 1.00 93.88 267 ASP A N 1
ATOM 2178 C CA . ASP A 1 267 ? -8.770 4.799 9.316 1.00 93.88 267 ASP A CA 1
ATOM 2179 C C . ASP A 1 267 ? -7.796 5.922 9.719 1.00 93.88 267 ASP A C 1
ATOM 2181 O O . ASP A 1 267 ? -6.804 6.167 9.027 1.00 93.88 267 ASP A O 1
ATOM 2185 N N . LEU A 1 268 ? -8.016 6.549 10.880 1.00 92.81 268 LEU A N 1
ATOM 2186 C CA . LEU A 1 268 ? -7.155 7.585 11.448 1.00 92.81 268 LEU A CA 1
ATOM 2187 C C . LEU A 1 268 ? -5.759 7.048 11.767 1.00 92.81 268 LEU A C 1
ATOM 2189 O O . LEU A 1 268 ? -4.762 7.699 11.450 1.00 92.81 268 LEU A O 1
ATOM 2193 N N . LEU A 1 269 ? -5.685 5.865 12.384 1.00 93.69 269 LEU A N 1
ATOM 2194 C CA . LEU A 1 269 ? -4.407 5.225 12.679 1.00 93.69 269 LEU A CA 1
ATOM 2195 C C . LEU A 1 269 ? -3.650 4.871 11.401 1.00 93.69 269 LEU A C 1
ATOM 2197 O O . LEU A 1 269 ? -2.432 5.023 11.366 1.00 93.69 269 LEU A O 1
ATOM 2201 N N . THR A 1 270 ? -4.350 4.425 10.354 1.00 94.69 270 THR A N 1
ATOM 2202 C CA . THR A 1 270 ? -3.728 4.076 9.069 1.00 94.69 270 THR A CA 1
ATOM 2203 C C . THR A 1 270 ? -3.138 5.314 8.422 1.00 94.69 270 THR A C 1
ATOM 2205 O O . THR A 1 270 ? -1.968 5.304 8.061 1.00 94.69 270 THR A O 1
ATOM 2208 N N . LEU A 1 271 ? -3.874 6.424 8.380 1.00 95.31 271 LEU A N 1
ATOM 2209 C CA . LEU A 1 271 ? -3.330 7.687 7.879 1.00 95.31 271 LEU A CA 1
ATOM 2210 C C . LEU A 1 271 ? -2.118 8.167 8.697 1.00 95.31 271 LEU A C 1
ATOM 2212 O O . LEU A 1 271 ? -1.123 8.579 8.108 1.00 95.31 271 LEU A O 1
ATOM 2216 N N . TRP A 1 272 ? -2.152 8.044 10.030 1.00 95.69 272 TRP A N 1
ATOM 2217 C CA . TRP A 1 272 ? -0.989 8.339 10.879 1.00 95.69 272 TRP A CA 1
ATOM 2218 C C . TRP A 1 272 ? 0.210 7.436 10.565 1.00 95.69 272 TRP A C 1
ATOM 2220 O O . TRP A 1 272 ? 1.322 7.936 10.409 1.00 95.69 272 TRP A O 1
ATOM 2230 N N . TYR A 1 273 ? -0.006 6.126 10.419 1.00 96.00 273 TYR A N 1
ATOM 2231 C CA . TYR A 1 273 ? 1.048 5.169 10.077 1.00 96.00 273 TYR A CA 1
ATOM 2232 C C . TYR A 1 273 ? 1.741 5.542 8.766 1.00 96.00 273 TYR A C 1
ATOM 2234 O O . TYR A 1 273 ? 2.964 5.498 8.682 1.00 96.00 273 TYR A O 1
ATOM 2242 N N . PHE A 1 274 ? 0.982 5.991 7.769 1.00 95.44 274 PHE A N 1
ATOM 2243 C CA . PHE A 1 274 ? 1.534 6.469 6.506 1.00 95.44 274 PHE A CA 1
ATOM 2244 C C . PHE A 1 274 ? 2.368 7.752 6.647 1.00 95.44 274 PHE A C 1
ATOM 2246 O O . PHE A 1 274 ? 3.271 7.963 5.847 1.00 95.44 274 PHE A O 1
ATOM 2253 N N . CYS A 1 275 ? 2.134 8.587 7.665 1.00 96.62 275 CYS A N 1
ATOM 2254 C CA . CYS A 1 275 ? 2.985 9.748 7.953 1.00 96.62 275 CYS A CA 1
ATOM 2255 C C . CYS A 1 275 ? 4.338 9.353 8.556 1.00 96.62 275 CYS A C 1
ATOM 2257 O O . CYS A 1 275 ? 5.342 10.027 8.316 1.00 96.62 275 CYS A O 1
ATOM 2259 N N . ILE A 1 276 ? 4.361 8.304 9.380 1.00 96.12 276 ILE A N 1
ATOM 2260 C CA . ILE A 1 276 ? 5.538 7.950 10.180 1.00 96.12 276 ILE A CA 1
ATOM 2261 C C . ILE A 1 276 ? 6.327 6.769 9.619 1.00 96.12 276 ILE A C 1
ATOM 2263 O O . ILE A 1 276 ? 7.495 6.631 9.949 1.00 96.12 276 ILE A O 1
ATOM 2267 N N . SER A 1 277 ? 5.736 5.896 8.807 1.00 94.25 277 SER A N 1
ATOM 2268 C CA . SER A 1 277 ? 6.370 4.630 8.442 1.00 94.25 277 SER A CA 1
ATOM 2269 C C . SER A 1 277 ? 7.522 4.826 7.452 1.00 94.25 277 SER A C 1
ATOM 2271 O O . SER A 1 277 ? 7.284 5.326 6.350 1.00 94.25 277 SER A O 1
ATOM 2273 N N . PRO A 1 278 ? 8.749 4.365 7.771 1.00 91.81 278 PRO A N 1
ATOM 2274 C CA . PRO A 1 278 ? 9.875 4.378 6.835 1.00 91.81 278 PRO A CA 1
ATOM 2275 C C . PRO A 1 278 ? 9.739 3.314 5.739 1.00 91.81 278 PRO A C 1
ATOM 2277 O O . PRO A 1 278 ? 10.588 3.213 4.864 1.00 91.81 278 PRO A O 1
ATOM 2280 N N . LEU A 1 279 ? 8.691 2.488 5.791 1.00 89.75 279 LEU A N 1
ATOM 2281 C CA . LEU A 1 279 ? 8.481 1.375 4.869 1.00 89.75 279 LEU A CA 1
ATOM 2282 C C . LEU A 1 279 ? 7.417 1.685 3.807 1.00 89.75 279 LEU A C 1
ATOM 2284 O O . LEU A 1 279 ? 7.263 0.925 2.846 1.00 89.75 279 LEU A O 1
ATOM 2288 N N . VAL A 1 280 ? 6.672 2.778 3.980 1.00 90.88 280 VAL A N 1
ATOM 2289 C CA . VAL A 1 280 ? 5.610 3.203 3.065 1.00 90.88 280 VAL A CA 1
ATOM 2290 C C . VAL A 1 280 ? 6.202 4.005 1.918 1.00 90.88 280 VAL A C 1
ATOM 2292 O O . VAL A 1 280 ? 6.954 4.961 2.126 1.00 90.88 280 VAL A O 1
ATOM 2295 N N . HIS A 1 281 ? 5.806 3.617 0.711 1.00 90.31 281 HIS A N 1
ATOM 2296 C CA . HIS A 1 281 ? 6.247 4.258 -0.514 1.00 90.31 281 HIS A CA 1
ATOM 2297 C C . HIS A 1 281 ? 5.159 5.120 -1.154 1.00 90.31 281 HIS A C 1
ATOM 2299 O O . HIS A 1 281 ? 3.983 5.022 -0.801 1.00 90.31 281 HIS A O 1
ATOM 2305 N N . ASP A 1 282 ? 5.541 5.977 -2.092 1.00 89.19 282 ASP A N 1
ATOM 2306 C CA . ASP A 1 282 ? 4.637 6.874 -2.828 1.00 89.19 282 ASP A CA 1
ATOM 2307 C C . ASP A 1 282 ? 3.504 6.124 -3.531 1.00 89.19 282 ASP A C 1
ATOM 2309 O O . ASP A 1 282 ? 2.331 6.489 -3.425 1.00 89.19 282 ASP A O 1
ATOM 2313 N N . TYR A 1 283 ? 3.828 5.003 -4.155 1.00 87.06 283 TYR A N 1
ATOM 2314 C CA . TYR A 1 283 ? 2.855 4.123 -4.788 1.00 87.06 283 TYR A CA 1
ATOM 2315 C C . TYR A 1 283 ? 1.992 3.334 -3.789 1.00 87.06 283 TYR A C 1
ATOM 2317 O O . TYR A 1 283 ? 0.909 2.869 -4.146 1.00 87.06 283 TYR A O 1
ATOM 2325 N N . ASP A 1 284 ? 2.416 3.196 -2.528 1.00 92.94 284 ASP A N 1
ATOM 2326 C CA . ASP A 1 284 ? 1.608 2.552 -1.485 1.00 92.94 284 ASP A CA 1
ATOM 2327 C C . ASP A 1 284 ? 0.453 3.448 -1.025 1.00 92.94 284 ASP A C 1
ATOM 2329 O O . ASP A 1 284 ? -0.532 2.952 -0.468 1.00 92.94 284 ASP A O 1
ATOM 2333 N N . LEU A 1 285 ? 0.516 4.755 -1.311 1.00 94.75 285 LEU A N 1
ATOM 2334 C CA . LEU A 1 285 ? -0.540 5.712 -0.974 1.00 94.75 285 LEU A CA 1
ATOM 2335 C C . LEU A 1 285 ? -1.886 5.383 -1.640 1.00 94.75 285 LEU A C 1
ATOM 2337 O O . LEU A 1 285 ? -2.923 5.830 -1.149 1.00 94.75 285 LEU A O 1
ATOM 2341 N N . ILE A 1 286 ? -1.923 4.542 -2.685 1.00 94.94 286 ILE A N 1
ATOM 2342 C CA . ILE A 1 286 ? -3.196 4.053 -3.247 1.00 94.94 286 ILE A CA 1
ATOM 2343 C C . ILE A 1 286 ? -4.060 3.337 -2.196 1.00 94.94 286 ILE A C 1
ATOM 2345 O O . ILE A 1 286 ? -5.285 3.341 -2.288 1.00 94.94 286 ILE A O 1
ATOM 2349 N N . GLN A 1 287 ? -3.457 2.783 -1.139 1.00 94.56 287 GLN A N 1
ATOM 2350 C CA . GLN A 1 287 ? -4.198 2.154 -0.043 1.00 94.56 287 GLN A CA 1
ATOM 2351 C C . GLN A 1 287 ? -5.007 3.126 0.808 1.00 94.56 287 GLN A C 1
ATOM 2353 O O . GLN A 1 287 ? -5.853 2.693 1.588 1.00 94.56 287 GLN A O 1
ATOM 2358 N N . MET A 1 288 ? -4.797 4.433 0.658 1.00 95.69 288 MET A N 1
ATOM 2359 C CA . MET A 1 288 ? -5.635 5.424 1.321 1.00 95.69 288 MET A CA 1
ATOM 2360 C C . MET A 1 288 ? -7.037 5.478 0.726 1.00 95.69 288 MET A C 1
ATOM 2362 O O . MET A 1 288 ? -7.961 5.840 1.442 1.00 95.69 288 MET A O 1
ATOM 2366 N N . ILE A 1 289 ? -7.224 5.090 -0.541 1.00 96.62 289 ILE A N 1
ATOM 2367 C CA . ILE A 1 289 ? -8.511 5.141 -1.255 1.00 96.62 289 ILE A CA 1
ATOM 2368 C C . ILE A 1 289 ? -9.677 4.563 -0.430 1.00 96.62 289 ILE A C 1
ATOM 2370 O O . ILE A 1 289 ? -10.675 5.271 -0.261 1.00 96.62 289 ILE A O 1
ATOM 2374 N N . PRO A 1 290 ? -9.594 3.342 0.141 1.00 95.69 290 PRO A N 1
ATOM 2375 C CA . PRO A 1 290 ? -10.668 2.797 0.972 1.00 95.69 290 PRO A CA 1
ATOM 2376 C C . PRO A 1 290 ? -10.953 3.568 2.267 1.00 95.69 290 PRO A C 1
ATOM 2378 O O . PRO A 1 290 ? -11.984 3.297 2.881 1.00 95.69 290 PRO A O 1
ATOM 2381 N N . LEU A 1 291 ? -10.090 4.496 2.688 1.00 94.38 291 LEU A N 1
ATOM 2382 C CA . LEU A 1 291 ? -10.253 5.328 3.888 1.00 94.38 291 LEU A CA 1
ATOM 2383 C C . LEU A 1 291 ? -11.003 6.644 3.598 1.00 94.38 291 LEU A C 1
ATOM 2385 O O . LEU A 1 291 ? -11.422 7.337 4.526 1.00 94.38 291 LEU A O 1
ATOM 2389 N N . LEU A 1 292 ? -11.175 7.007 2.320 1.00 94.94 292 LEU A N 1
ATOM 2390 C CA . LEU A 1 292 ? -11.738 8.292 1.882 1.00 94.94 292 LEU A CA 1
ATOM 2391 C C . LEU A 1 292 ? -13.251 8.191 1.657 1.00 94.94 292 LEU A C 1
ATOM 2393 O O . LEU A 1 292 ? -13.758 8.280 0.534 1.00 94.94 292 LEU A O 1
ATOM 2397 N N . ASP A 1 293 ? -13.993 7.984 2.739 1.00 90.00 293 ASP A N 1
ATOM 2398 C CA . ASP A 1 293 ? -15.451 7.830 2.719 1.00 90.00 293 ASP A CA 1
ATOM 2399 C C . ASP A 1 293 ? -16.202 9.153 2.484 1.00 90.00 293 ASP A C 1
ATOM 2401 O O . ASP A 1 293 ? -17.191 9.189 1.738 1.00 90.00 293 ASP A O 1
ATOM 2405 N N . SER A 1 294 ? -15.706 10.261 3.032 1.00 92.44 294 SER A N 1
ATOM 2406 C CA . SER A 1 294 ? -16.336 11.579 2.919 1.00 92.44 294 SER A CA 1
ATOM 2407 C C . SER A 1 294 ? -15.966 12.323 1.622 1.00 92.44 294 SER A C 1
ATOM 2409 O O . SER A 1 294 ? -14.875 12.175 1.069 1.00 92.44 294 SER A O 1
ATOM 2411 N N . LYS A 1 295 ? -16.858 13.205 1.139 1.00 93.06 295 LYS A N 1
ATOM 2412 C CA . LYS A 1 295 ? -16.551 14.095 -0.002 1.00 93.06 295 LYS A CA 1
ATOM 2413 C C . LYS A 1 295 ? -15.364 15.015 0.291 1.00 93.06 295 LYS A C 1
ATOM 2415 O O . LYS A 1 295 ? -14.615 15.346 -0.620 1.00 93.06 295 LYS A O 1
ATOM 2420 N N . ARG A 1 296 ? -15.204 15.440 1.547 1.00 94.94 296 ARG A N 1
ATOM 2421 C CA . ARG A 1 296 ? -14.122 16.333 1.973 1.00 94.94 296 ARG A CA 1
ATOM 2422 C C . ARG A 1 296 ? -12.770 15.630 1.889 1.00 94.94 296 ARG A C 1
ATOM 2424 O O . ARG A 1 296 ? -11.831 16.231 1.382 1.00 94.94 296 ARG A O 1
ATOM 2431 N N . LEU A 1 297 ? -12.685 14.373 2.321 1.00 95.69 297 LEU A N 1
ATOM 2432 C CA . LEU A 1 297 ? -11.482 13.551 2.179 1.00 95.69 297 LEU A CA 1
ATOM 2433 C C . LEU A 1 297 ? -11.166 13.262 0.712 1.00 95.69 297 LEU A C 1
ATOM 2435 O O . LEU A 1 297 ? -10.017 13.382 0.308 1.00 95.69 297 LEU A O 1
ATOM 2439 N N . GLN A 1 298 ? -12.181 12.955 -0.098 1.00 96.19 298 GLN A N 1
ATOM 2440 C CA . GLN A 1 298 ? -12.023 12.698 -1.537 1.00 96.19 298 GLN A CA 1
ATOM 2441 C C . GLN A 1 298 ? -11.481 13.929 -2.279 1.00 96.19 298 GLN A C 1
ATOM 2443 O O . GLN A 1 298 ? -10.500 13.831 -3.011 1.00 96.19 298 GLN A O 1
ATOM 2448 N N . TRP A 1 299 ? -12.066 15.109 -2.050 1.00 95.69 299 TRP A N 1
ATOM 2449 C CA . TRP A 1 299 ? -11.547 16.360 -2.609 1.00 95.69 299 TRP A CA 1
ATOM 2450 C C . TRP A 1 299 ? -10.180 16.728 -2.038 1.00 95.69 299 TRP A C 1
ATOM 2452 O O . TRP A 1 299 ? -9.307 17.150 -2.789 1.00 95.69 299 TRP A O 1
ATOM 2462 N N . GLY A 1 300 ? -9.978 16.532 -0.734 1.00 97.00 300 GLY A N 1
ATOM 2463 C CA . GLY A 1 300 ? -8.687 16.723 -0.083 1.00 97.00 300 GLY A CA 1
ATOM 2464 C C . GLY A 1 300 ? -7.593 15.883 -0.736 1.00 97.00 300 GLY A C 1
ATOM 2465 O O . GLY A 1 300 ? -6.533 16.412 -1.035 1.00 97.00 300 GLY A O 1
ATOM 2466 N N . ALA A 1 301 ? -7.870 14.615 -1.040 1.00 97.00 301 ALA A N 1
ATOM 2467 C CA . ALA A 1 301 ? -6.934 13.710 -1.698 1.00 97.00 301 ALA A CA 1
ATOM 2468 C C . ALA A 1 301 ? -6.543 14.181 -3.103 1.00 97.00 301 ALA A C 1
ATOM 2470 O O . ALA A 1 301 ? -5.364 14.153 -3.444 1.00 97.00 301 ALA A O 1
ATOM 2471 N N . VAL A 1 302 ? -7.511 14.651 -3.898 1.00 96.75 302 VAL A N 1
ATOM 2472 C CA . VAL A 1 302 ? -7.232 15.217 -5.229 1.00 96.75 302 VAL A CA 1
ATOM 2473 C C . VAL A 1 302 ? -6.388 16.486 -5.104 1.00 96.75 302 VAL A C 1
ATOM 2475 O O . VAL A 1 302 ? -5.357 16.593 -5.756 1.00 96.75 302 VAL A O 1
ATOM 2478 N N . MET A 1 303 ? -6.777 17.422 -4.232 1.00 97.69 303 MET A N 1
ATOM 2479 C CA . MET A 1 303 ? -6.084 18.709 -4.080 1.00 97.69 303 MET A CA 1
ATOM 2480 C C . MET A 1 303 ? -4.668 18.553 -3.521 1.00 97.69 303 MET A C 1
ATOM 2482 O O . MET A 1 303 ? -3.731 19.145 -4.049 1.00 97.69 303 MET A O 1
ATOM 2486 N N . LEU A 1 304 ? -4.491 17.715 -2.496 1.00 97.50 304 LEU A N 1
ATOM 2487 C CA . LEU A 1 304 ? -3.174 17.388 -1.939 1.00 97.50 304 LEU A CA 1
ATOM 2488 C C . LEU A 1 304 ? -2.301 16.614 -2.938 1.00 97.50 304 LEU A C 1
ATOM 2490 O O . LEU A 1 304 ? -1.083 16.650 -2.822 1.00 97.50 304 LEU A O 1
ATOM 2494 N N . GLY A 1 305 ? -2.907 15.933 -3.915 1.00 97.00 305 GLY A N 1
ATOM 2495 C CA . GLY A 1 305 ? -2.199 15.243 -4.991 1.00 97.00 305 GLY A CA 1
ATOM 2496 C C . GLY A 1 305 ? -1.739 16.150 -6.138 1.00 97.00 305 GLY A C 1
ATOM 2497 O O . GLY A 1 305 ? -0.876 15.738 -6.910 1.00 97.00 305 GLY A O 1
ATOM 2498 N N . VAL A 1 306 ? -2.261 17.378 -6.266 1.00 96.88 306 VAL A N 1
ATOM 2499 C CA . VAL A 1 306 ? -1.898 18.289 -7.372 1.00 96.88 306 VAL A CA 1
ATOM 2500 C C . VAL A 1 306 ? -0.386 18.545 -7.446 1.00 96.88 306 VAL A C 1
ATOM 2502 O O . VAL A 1 306 ? 0.163 18.389 -8.536 1.00 96.88 306 VAL A O 1
ATOM 2505 N N . PRO A 1 307 ? 0.330 18.858 -6.346 1.00 97.12 307 PRO A N 1
ATOM 2506 C CA . PRO A 1 307 ? 1.784 19.015 -6.398 1.00 97.12 307 PRO A CA 1
ATOM 2507 C C . PRO A 1 307 ? 2.507 17.771 -6.926 1.00 97.12 307 PRO A C 1
ATOM 2509 O O . PRO A 1 307 ? 3.409 17.893 -7.748 1.00 97.12 307 PRO A O 1
ATOM 2512 N N . THR A 1 308 ? 2.077 16.570 -6.526 1.00 95.12 308 THR A N 1
ATOM 2513 C CA . THR A 1 308 ? 2.634 15.311 -7.042 1.00 95.12 308 THR A CA 1
ATOM 2514 C C . THR A 1 308 ? 2.387 15.157 -8.541 1.00 95.12 308 THR A C 1
ATOM 2516 O O . THR A 1 308 ? 3.297 14.756 -9.257 1.00 95.12 308 THR A O 1
ATOM 2519 N N . LEU A 1 309 ? 1.205 15.530 -9.047 1.00 94.12 309 LEU A N 1
ATOM 2520 C CA . LEU A 1 309 ? 0.935 15.518 -10.492 1.00 94.12 309 LEU A CA 1
ATOM 2521 C C . LEU A 1 309 ? 1.850 16.468 -11.259 1.00 94.12 309 LEU A C 1
ATOM 2523 O O . LEU A 1 309 ? 2.366 16.097 -12.309 1.00 94.12 309 LEU A O 1
ATOM 2527 N N . LEU A 1 310 ? 2.088 17.669 -10.729 1.00 96.44 310 LEU A N 1
ATOM 2528 C CA . LEU A 1 310 ? 3.023 18.612 -11.340 1.00 96.44 310 LEU A CA 1
ATOM 2529 C C . LEU A 1 310 ? 4.443 18.035 -11.384 1.00 96.44 310 LEU A C 1
ATOM 2531 O O . LEU A 1 310 ? 5.120 18.172 -12.398 1.00 96.44 310 LEU A O 1
ATOM 2535 N N . VAL A 1 311 ? 4.876 17.336 -10.332 1.00 94.62 311 VAL A N 1
ATOM 2536 C CA . VAL A 1 311 ? 6.181 16.658 -10.326 1.00 94.62 311 VAL A CA 1
ATOM 2537 C C . VAL A 1 311 ? 6.236 15.537 -11.358 1.00 94.62 311 VAL A C 1
ATOM 2539 O O . VAL A 1 311 ? 7.199 15.481 -12.115 1.00 94.62 311 VAL A O 1
ATOM 2542 N N . ILE A 1 312 ? 5.200 14.703 -11.464 1.00 91.06 312 ILE A N 1
ATOM 2543 C CA . ILE A 1 312 ? 5.125 13.644 -12.485 1.00 91.06 312 ILE A CA 1
ATOM 2544 C C . ILE A 1 312 ? 5.257 14.225 -13.899 1.00 91.06 312 ILE A C 1
ATOM 2546 O O . ILE A 1 312 ? 5.960 13.653 -14.726 1.00 91.06 312 ILE A O 1
ATOM 2550 N N . LEU A 1 313 ? 4.599 15.353 -14.176 1.00 92.44 313 LEU A N 1
ATOM 2551 C CA . LEU A 1 313 ? 4.557 15.945 -15.516 1.00 92.44 313 LEU A CA 1
ATOM 2552 C C . LEU A 1 313 ? 5.803 16.770 -15.865 1.00 92.44 313 LEU A C 1
ATOM 2554 O O . LEU A 1 313 ? 6.219 16.772 -17.020 1.00 92.44 313 LEU A O 1
ATOM 2558 N N . PHE A 1 314 ? 6.381 17.483 -14.896 1.00 96.06 314 PHE A N 1
ATOM 2559 C CA . PHE A 1 314 ? 7.388 18.518 -15.169 1.00 96.06 314 PHE A CA 1
ATOM 2560 C C . PHE A 1 314 ? 8.741 18.287 -14.490 1.00 96.06 314 PHE A C 1
ATOM 2562 O O . PHE A 1 314 ? 9.724 18.909 -14.881 1.00 96.06 314 PHE A O 1
ATOM 2569 N N . ALA A 1 315 ? 8.815 17.420 -13.479 1.00 94.31 315 ALA A N 1
ATOM 2570 C CA . ALA A 1 315 ? 10.010 17.239 -12.653 1.00 94.31 315 ALA A CA 1
ATOM 2571 C C . ALA A 1 315 ? 10.269 15.766 -12.284 1.00 94.31 315 ALA A C 1
ATOM 2573 O O . ALA A 1 315 ? 10.864 15.485 -11.246 1.00 94.31 315 ALA A O 1
ATOM 2574 N N . TYR A 1 316 ? 9.842 14.816 -13.128 1.00 88.94 316 TYR A N 1
ATOM 2575 C CA . TYR A 1 316 ? 9.895 13.380 -12.821 1.00 88.94 316 TYR A CA 1
ATOM 2576 C C . TYR A 1 316 ? 11.309 12.897 -12.464 1.00 88.94 316 TYR A C 1
ATOM 2578 O O . TYR A 1 316 ? 11.469 12.065 -11.572 1.00 88.94 316 TYR A O 1
ATOM 2586 N N . GLY A 1 317 ? 12.329 13.432 -13.145 1.00 89.00 317 GLY A N 1
ATOM 2587 C CA . GLY A 1 317 ? 13.742 13.103 -12.931 1.00 89.00 317 GLY A CA 1
ATOM 2588 C C . GLY A 1 317 ? 14.420 13.841 -11.771 1.00 89.00 317 GLY A C 1
ATOM 2589 O O . GLY A 1 317 ? 15.619 13.673 -11.585 1.00 89.00 317 GLY A O 1
ATOM 2590 N N . ILE A 1 318 ? 13.696 14.671 -11.012 1.00 90.75 318 ILE A N 1
ATOM 2591 C CA . ILE A 1 318 ? 14.250 15.443 -9.892 1.00 90.75 318 ILE A CA 1
ATOM 2592 C C . ILE A 1 318 ? 13.814 14.784 -8.582 1.00 90.75 318 ILE A C 1
ATOM 2594 O O . ILE A 1 318 ? 12.719 15.041 -8.081 1.00 90.75 318 ILE A O 1
ATOM 2598 N N . ASP A 1 319 ? 14.676 13.955 -7.992 1.00 87.31 319 ASP A N 1
ATOM 2599 C CA . ASP A 1 319 ? 14.346 13.171 -6.791 1.00 87.31 319 ASP A CA 1
ATOM 2600 C C . ASP A 1 319 ? 13.873 14.035 -5.612 1.00 87.31 319 ASP A C 1
ATOM 2602 O O . ASP A 1 319 ? 12.924 13.666 -4.919 1.00 87.31 319 ASP A O 1
ATOM 2606 N N . GLN A 1 320 ? 14.458 15.222 -5.427 1.00 89.44 320 GLN A N 1
ATOM 2607 C CA . GLN A 1 320 ? 14.050 16.172 -4.384 1.00 89.44 320 GLN A CA 1
ATOM 2608 C C . GLN A 1 320 ? 12.620 16.693 -4.581 1.00 89.44 320 GLN A C 1
ATOM 2610 O O . GLN A 1 320 ? 11.908 16.924 -3.604 1.00 89.44 320 GLN A O 1
ATOM 2615 N N . ALA A 1 321 ? 12.162 16.839 -5.829 1.00 92.12 321 ALA A N 1
ATOM 2616 C CA . ALA A 1 321 ? 10.817 17.328 -6.123 1.00 92.12 321 ALA A CA 1
ATOM 2617 C C . ALA A 1 321 ? 9.744 16.347 -5.623 1.00 92.12 321 ALA A C 1
ATOM 2619 O O . ALA A 1 321 ? 8.681 16.768 -5.170 1.00 92.12 321 ALA A O 1
ATOM 2620 N N . TRP A 1 322 ? 10.046 15.044 -5.590 1.00 91.94 322 TRP A N 1
ATOM 2621 C CA . TRP A 1 322 ? 9.143 14.015 -5.067 1.00 91.94 322 TRP A CA 1
ATOM 2622 C C . TRP A 1 322 ? 8.821 14.160 -3.576 1.00 91.94 322 TRP A C 1
ATOM 2624 O O . TRP A 1 322 ? 7.842 13.573 -3.120 1.00 91.94 322 TRP A O 1
ATOM 2634 N N . ALA A 1 323 ? 9.541 15.002 -2.825 1.00 92.88 323 ALA A N 1
ATOM 2635 C CA . ALA A 1 323 ? 9.197 15.336 -1.442 1.00 92.88 323 ALA A CA 1
ATOM 2636 C C . ALA A 1 323 ? 7.750 15.839 -1.285 1.00 92.88 323 ALA A C 1
ATOM 2638 O O . ALA A 1 323 ? 7.132 15.613 -0.241 1.00 92.88 323 ALA A O 1
ATOM 2639 N N . VAL A 1 324 ? 7.166 16.451 -2.326 1.00 95.12 324 VAL A N 1
ATOM 2640 C CA . VAL A 1 324 ? 5.771 16.919 -2.297 1.00 95.12 324 VAL A CA 1
ATOM 2641 C C . VAL A 1 324 ? 4.760 15.794 -2.068 1.00 95.12 324 VAL A C 1
ATOM 2643 O O . VAL A 1 324 ? 3.685 16.061 -1.545 1.00 95.12 324 VAL A O 1
ATOM 2646 N N . VAL A 1 325 ? 5.081 14.535 -2.393 1.00 94.31 325 VAL A N 1
ATOM 2647 C CA . VAL A 1 325 ? 4.170 13.398 -2.162 1.00 94.31 325 VAL A CA 1
ATOM 2648 C C . VAL A 1 325 ? 3.873 13.185 -0.675 1.00 94.31 325 VAL A C 1
ATOM 2650 O O . VAL A 1 325 ? 2.787 12.738 -0.298 1.00 94.31 325 VAL A O 1
ATOM 2653 N N . THR A 1 326 ? 4.811 13.582 0.187 1.00 95.50 326 THR A N 1
ATOM 2654 C CA . THR A 1 326 ? 4.718 13.402 1.638 1.00 95.50 326 THR A CA 1
ATOM 2655 C C . THR A 1 326 ? 3.632 14.258 2.287 1.00 95.50 326 THR A C 1
ATOM 2657 O O . THR A 1 326 ? 3.261 13.988 3.425 1.00 95.50 326 THR A O 1
ATOM 2660 N N . ILE A 1 327 ? 3.075 15.257 1.585 1.00 96.75 327 ILE A N 1
ATOM 2661 C CA . ILE A 1 327 ? 2.005 16.122 2.114 1.00 96.75 327 ILE A CA 1
ATOM 2662 C C . ILE A 1 327 ? 0.633 15.434 2.113 1.00 96.75 327 ILE A C 1
ATOM 2664 O O . ILE A 1 327 ? -0.267 15.851 2.848 1.00 96.75 327 ILE A O 1
ATOM 2668 N N . ILE A 1 328 ? 0.461 14.382 1.302 1.00 97.38 328 ILE A N 1
ATOM 2669 C CA . ILE A 1 328 ? -0.830 13.713 1.098 1.00 97.38 328 ILE A CA 1
ATOM 2670 C C . ILE A 1 328 ? -1.300 13.052 2.397 1.00 97.38 328 ILE A C 1
ATOM 2672 O O . ILE A 1 328 ? -2.410 13.331 2.857 1.00 97.38 328 ILE A O 1
ATOM 2676 N N . ALA A 1 329 ? -0.458 12.216 3.019 1.00 96.88 329 ALA A N 1
ATOM 2677 C CA . ALA A 1 329 ? -0.825 11.491 4.237 1.00 96.88 329 ALA A CA 1
ATOM 2678 C C . ALA A 1 329 ? -1.141 12.438 5.414 1.00 96.88 329 ALA A C 1
ATOM 2680 O O . ALA A 1 329 ? -2.237 12.327 5.970 1.00 96.88 329 ALA A O 1
ATOM 2681 N N . PRO A 1 330 ? -0.280 13.422 5.761 1.00 97.00 330 PRO A N 1
ATOM 2682 C CA . PRO A 1 330 ? -0.557 14.372 6.837 1.00 97.00 330 PRO A CA 1
ATOM 2683 C C . PRO A 1 330 ? -1.790 15.231 6.564 1.00 97.00 330 PRO A C 1
ATOM 2685 O O . PRO A 1 330 ? -2.600 15.443 7.466 1.00 97.00 330 PRO A O 1
ATOM 2688 N N . GLY A 1 331 ? -1.975 15.701 5.327 1.00 97.38 331 GLY A N 1
ATOM 2689 C CA . GLY A 1 331 ? -3.142 16.499 4.964 1.00 97.38 331 GLY A CA 1
ATOM 2690 C C . GLY A 1 331 ? -4.448 15.719 5.136 1.00 97.38 331 GLY A C 1
ATOM 2691 O O . GLY A 1 331 ? -5.385 16.213 5.768 1.00 97.38 331 GLY A O 1
ATOM 2692 N N . LEU A 1 332 ? -4.497 14.473 4.658 1.00 97.06 332 LEU A N 1
ATOM 2693 C CA . LEU A 1 332 ? -5.654 13.590 4.845 1.00 97.06 332 LEU A CA 1
ATOM 2694 C C . LEU A 1 332 ? -5.870 13.214 6.310 1.00 97.06 332 LEU A C 1
A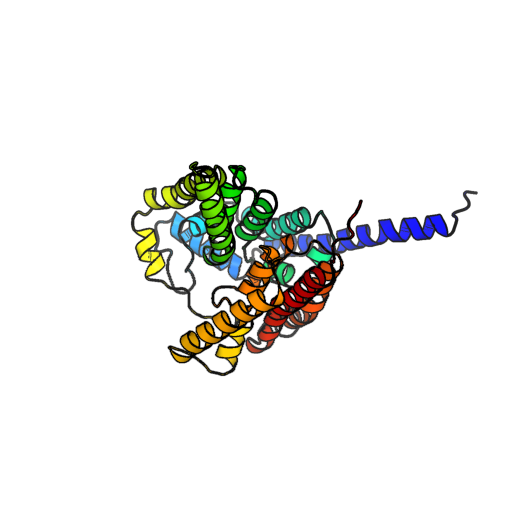TOM 2696 O O . LEU A 1 332 ? -7.010 13.209 6.778 1.00 97.06 332 LEU A O 1
ATOM 2700 N N . TRP A 1 333 ? -4.791 12.963 7.050 1.00 95.00 333 TRP A N 1
ATOM 2701 C CA . TRP A 1 333 ? -4.841 12.687 8.481 1.00 95.00 333 TRP A CA 1
ATOM 2702 C C . TRP A 1 333 ? -5.452 13.860 9.263 1.00 95.00 333 TRP A C 1
ATOM 2704 O O . TRP A 1 333 ? -6.374 13.651 10.051 1.00 95.00 333 TRP A O 1
ATOM 2714 N N . ILE A 1 334 ? -5.040 15.103 8.981 1.00 94.06 334 ILE A N 1
ATOM 2715 C CA . ILE A 1 334 ? -5.611 16.320 9.587 1.00 94.06 334 ILE A CA 1
ATOM 2716 C C . ILE A 1 334 ? -7.094 16.475 9.232 1.00 94.06 334 ILE A C 1
ATOM 2718 O O . ILE A 1 334 ? -7.906 16.832 10.092 1.00 94.06 334 ILE A O 1
ATOM 2722 N N . LEU A 1 335 ? -7.471 16.227 7.974 1.00 94.38 335 LEU A N 1
ATOM 2723 C CA . LEU A 1 335 ? -8.870 16.301 7.549 1.00 94.38 335 LEU A CA 1
ATOM 2724 C C . LEU A 1 335 ? -9.732 15.257 8.273 1.00 94.38 335 LEU A C 1
ATOM 2726 O O . LEU A 1 335 ? -10.777 15.628 8.813 1.00 94.38 335 LEU A O 1
ATOM 2730 N N . LYS A 1 336 ? -9.276 13.999 8.357 1.00 92.00 336 LYS A N 1
ATOM 2731 C CA . LYS A 1 336 ? -9.976 12.917 9.073 1.00 92.00 336 LYS A CA 1
ATOM 2732 C C . LYS A 1 336 ? -10.075 13.213 10.566 1.00 92.00 336 LYS A C 1
ATOM 2734 O O . LYS A 1 336 ? -11.141 13.058 11.157 1.00 92.00 336 LYS A O 1
ATOM 2739 N N . PHE A 1 337 ? -8.994 13.710 11.166 1.00 88.62 337 PHE A N 1
ATOM 2740 C CA . PHE A 1 337 ? -8.973 14.120 12.568 1.00 88.62 337 PHE A CA 1
ATOM 2741 C C . PHE A 1 337 ? -10.035 15.190 12.855 1.00 88.62 337 PHE A C 1
ATOM 2743 O O . PHE A 1 337 ? -10.791 15.071 13.818 1.00 88.62 337 PHE A O 1
ATOM 2750 N N . LYS A 1 338 ? -10.157 16.205 11.986 1.00 86.19 338 LYS A N 1
ATOM 2751 C CA . LYS A 1 338 ? -11.205 17.232 12.105 1.00 86.19 338 LYS A CA 1
ATOM 2752 C C . LYS A 1 338 ? -12.605 16.630 11.956 1.00 86.19 338 LYS A C 1
ATOM 2754 O O . LYS A 1 338 ? -13.490 16.980 12.726 1.00 86.19 338 LYS A O 1
ATOM 2759 N N . GLU A 1 339 ? -12.829 15.711 11.022 1.00 82.56 339 GLU A N 1
ATOM 2760 C CA . GLU A 1 339 ? -14.129 15.032 10.903 1.00 82.56 339 GLU A CA 1
ATOM 2761 C C . GLU A 1 339 ? -14.508 14.258 12.173 1.00 82.56 339 GLU A C 1
ATOM 2763 O O . GLU A 1 339 ? -15.646 14.363 12.627 1.00 82.56 339 GLU A O 1
ATOM 2768 N N . GLY A 1 340 ? -13.562 13.548 12.794 1.00 68.69 340 GLY A N 1
ATOM 2769 C CA . GLY A 1 340 ? -13.781 12.828 14.056 1.00 68.69 340 GLY A CA 1
ATOM 2770 C C . GLY A 1 340 ? -13.991 13.740 15.273 1.00 68.69 340 GLY A C 1
ATOM 2771 O O . GLY A 1 340 ? -14.791 13.418 16.155 1.00 68.69 340 GLY A O 1
ATOM 2772 N N . ALA A 1 341 ? -13.314 14.892 15.305 1.00 55.12 341 ALA A N 1
ATOM 2773 C CA . ALA A 1 341 ? -13.430 15.885 16.374 1.00 55.12 341 ALA A CA 1
ATOM 2774 C C . ALA A 1 341 ? -14.734 16.705 16.307 1.00 55.12 341 ALA A C 1
ATOM 2776 O O . ALA A 1 341 ? -15.263 17.079 17.351 1.00 55.12 341 ALA A O 1
ATOM 2777 N N . TYR A 1 342 ? -15.263 16.961 15.104 1.00 46.22 342 TYR A N 1
ATOM 2778 C CA . TYR A 1 342 ? -16.482 17.761 14.894 1.00 46.22 342 TYR A CA 1
ATOM 2779 C C . TYR A 1 342 ? -17.745 16.935 14.612 1.00 46.22 342 TYR A C 1
ATOM 2781 O O . TYR A 1 342 ? -18.839 17.492 14.592 1.00 46.22 342 TYR A O 1
ATOM 2789 N N . SER A 1 343 ? -17.636 15.615 14.446 1.00 43.22 343 SER A N 1
ATOM 2790 C CA . SER A 1 343 ? -18.787 14.709 14.531 1.00 43.22 343 SER A CA 1
ATOM 2791 C C . SER A 1 343 ? -19.118 14.439 16.001 1.00 43.22 343 SER A C 1
ATOM 2793 O O . SER A 1 343 ? -18.906 13.351 16.543 1.00 43.22 343 SER A O 1
ATOM 2795 N N . THR A 1 344 ? -19.642 15.451 16.693 1.00 32.56 344 THR A N 1
ATOM 2796 C CA . THR A 1 344 ? -20.536 15.195 17.826 1.00 32.56 344 THR A CA 1
ATOM 2797 C C . THR A 1 344 ? -21.630 14.234 17.348 1.00 32.56 344 THR A C 1
ATOM 2799 O O . THR A 1 344 ? -22.096 14.370 16.214 1.00 32.56 344 THR A O 1
ATOM 2802 N N . PRO A 1 345 ? -22.031 13.227 18.143 1.00 35.41 345 PRO A N 1
ATOM 2803 C CA . PRO A 1 345 ? -23.202 12.456 17.775 1.00 35.41 345 PRO A CA 1
ATOM 2804 C C . PRO A 1 345 ? -24.366 13.445 17.732 1.00 35.41 345 PRO A C 1
ATOM 2806 O O . PRO A 1 345 ? -24.702 14.033 18.761 1.00 35.41 345 PRO A O 1
ATOM 2809 N N . SER A 1 346 ? -25.004 13.623 16.573 1.00 31.89 346 SER A N 1
ATOM 2810 C CA . SER A 1 346 ? -26.440 13.841 16.632 1.00 31.89 346 SER A CA 1
ATOM 2811 C C . SER A 1 346 ? -26.972 12.565 17.266 1.00 31.89 346 SER A C 1
ATOM 2813 O O . SER A 1 346 ? -26.979 11.501 16.641 1.00 31.89 346 SER A O 1
ATOM 2815 N N . LEU A 1 347 ? -27.290 12.655 18.554 1.00 35.09 347 LEU A N 1
ATOM 2816 C CA . LEU A 1 347 ? -28.249 11.771 19.183 1.00 35.09 347 LEU A CA 1
ATOM 2817 C C . LEU A 1 347 ? -29.507 11.864 18.318 1.00 35.09 347 LEU A C 1
ATOM 2819 O O . LEU A 1 347 ? -30.323 12.760 18.499 1.00 35.09 347 LEU A O 1
ATOM 2823 N N . ASN A 1 348 ? -29.608 10.989 17.321 1.00 29.75 348 ASN A N 1
ATOM 2824 C CA . ASN A 1 348 ? -30.900 10.623 16.787 1.00 29.75 348 ASN A CA 1
ATOM 2825 C C . ASN A 1 348 ? -31.527 9.768 17.884 1.00 29.75 348 ASN A C 1
ATOM 2827 O O . ASN A 1 348 ? -31.197 8.592 18.042 1.00 29.75 348 ASN A O 1
ATOM 2831 N N . THR A 1 349 ? -32.285 10.486 18.710 1.00 35.41 349 THR A N 1
ATOM 2832 C CA . THR A 1 349 ? -33.446 10.034 19.476 1.00 35.41 349 THR A CA 1
ATOM 2833 C C . THR A 1 349 ? -34.302 9.058 18.695 1.00 35.41 349 THR A C 1
ATOM 2835 O O . THR A 1 349 ? -34.512 9.335 17.488 1.00 35.41 349 THR A O 1
#

Sequence (349 aa):
MATFTKKSLKNAAITTFPRIFSLLLLAVYLLYIGFVIQHDQGPVDYETFMQIGTRFLRGEEVYGENSYYPLPFVMIFAGFAALPRPVSMALWLFLPVIVAWWISGWKLWVLLYAPLIAHFLGGQTAVFGMIGLWGYRQRQKTDHFGGGIWLALTLIKPQLGLLPLSWAISRWWKAFRGTGQIPKQFLGWVAAMIFIYGIPFLVAPDWLSQWLSHPRPLFERALAGFVPRGLVMLGIHGWAFWGLWVIITLLSFVWILKHVRQKLDLDLLTLWYFCISPLVHDYDLIQMIPLLDSKRLQWGAVMLGVPTLLVILFAYGIDQAWAVVTIIAPGLWILKFKEGAYSTPSLNT

Radius of gyration: 21.76 Å; chains: 1; bounding box: 65×51×57 Å

Secondary structure (DSSP, 8-state):
-----HHHHHHHHHHHHHHHHHHHHHHHHHHHHHHHHHHT---HHHHHHHHHHHHHHHT----BTTB---HHHHHHHHHHHTS-HHHHHHHHHHHHHHHHHHHTTS-GGGGG-HHHHHHHHHT---HHHHHHHHHHHHT-STT-HHHHHHHHHHHTSHHHHHHHHHHHHHHHHHHHHHHSS--HHHHHHHHHHHHHHHHHHHH-TTHHHHHHTSPPP--GGGB--HHHHHHHHTT--HHHHHHHHHHHHHHHHHHHHHHSTT---HHHHHHHHHHH-TT-BGGGGGGGGGG--SHHHHHHHHHHHHHHHHHHHH-TT-GGGGGGGGGHHHHHHHHHHHHHHH-------